Protein AF-A0ABC9X9P3-F1 (afdb_monomer)

Foldseek 3Di:
DQADLPVLGGDPPHPLVPQAADDDQAAEEEEEEPPFDSVFDCLSVVCSRHVPRYHYHYPPPDDFCVVPLLQEAEADDDPQADEPVCNVVVSQVVVVVPPDPDDDDDDDDDDDDDDDDDDDDDDDDPDDDPDDDPDPRRHRHYYYYYADDPVVVVVVCPDPSNPPHHYHAHQPDQDPSADDDPPDDSSNSSDHDDDDDDDD

Sequence (200 aa):
MFYCYTCFVPVETVPTEEIPTVKLPLKIDIIKHPNETDGKSTAVHAKLLAPDDVTIYKYPCIPEYEEKRHEIALIFPGPNSVSVKDIAFHLQKYTKKGVCDNDDDCSREPFLKQAKIELKEEEKNLNECISSNRSKGTSLKKIIFIDSTWNQTNKIITDERLQGLLQIELKTRKTCFWRHQKGKPDTKRVRCLSIGPKTK

Secondary structure (DSSP, 8-state):
--B-TTT--B-TTS-GGGS-----SSEEEEEE-TTS-GGG--HHHHHHH-TTTEEEEETT-----GGGGGGEEEE---TTPEEGGGHHHHHHHHHHTTS--------------------------TT--SSS--S------EEEEEES-HHHHHHHHTSGGGTTSEEEE--S---TTSPPPTTS-GGGTTS---PPP---

Mean predicted aligned error: 13.96 Å

Nearest PDB structures (foldseek):
  4a8j-assembly1_F  TM=5.134E-01  e=6.412E+00  Saccharomyces cerevisiae S288C
  4a8j-assembly1_C  TM=3.471E-01  e=7.800E+00  Saccharomyces cerevisiae S288C
  6aqy-assembly1_A  TM=2.468E-01  e=8.327E+00  Naegleria fowleri

Radius of gyration: 20.02 Å; Cα contacts (8 Å, |Δi|>4): 242; chains: 1; bounding box: 50×44×50 Å

pLDDT: mean 72.05, std 24.26, range [24.86, 97.62]

Solvent-accessible surface area (backbone atoms only — not comparable to full-atom values): 13060 Å² total; per-residue (Å²): 130,66,51,41,89,83,79,53,41,70,34,90,92,49,70,64,87,76,55,67,77,50,86,62,97,45,35,35,40,35,42,28,41,78,86,43,60,62,96,76,55,64,64,55,59,49,30,61,29,17,60,92,35,35,45,83,29,52,54,90,62,63,79,87,37,76,96,50,36,73,28,35,34,34,57,38,77,55,98,81,35,38,47,75,86,48,47,68,63,54,33,56,54,61,64,58,68,77,77,68,91,74,89,82,90,73,96,72,88,84,82,87,81,87,80,91,79,84,90,78,94,78,95,77,80,99,81,83,81,91,83,85,72,99,60,97,65,57,58,77,45,33,40,36,41,60,43,21,30,59,86,53,38,59,64,58,64,66,33,73,64,56,53,92,41,47,29,35,27,70,80,89,62,88,61,85,87,53,82,87,61,89,96,60,68,80,87,58,69,64,61,49,51,65,82,78,85,82,78,129

Organism: Grus japonensis (NCBI:txid30415)

Structure (mmCIF, N/CA/C/O backbone):
data_AF-A0ABC9X9P3-F1
#
_entry.id   AF-A0ABC9X9P3-F1
#
loop_
_atom_site.group_PDB
_atom_site.id
_atom_site.type_symbol
_atom_site.label_atom_id
_atom_site.label_alt_id
_atom_site.label_comp_id
_atom_site.label_asym_id
_atom_site.label_entity_id
_atom_site.label_seq_id
_atom_site.pdbx_PDB_ins_code
_atom_site.Cartn_x
_atom_site.Cartn_y
_atom_site.Cartn_z
_atom_site.occupancy
_atom_site.B_iso_or_equiv
_atom_site.auth_seq_id
_atom_site.auth_comp_id
_atom_site.auth_asym_id
_atom_site.auth_atom_id
_atom_site.pdbx_PDB_model_num
ATOM 1 N N . MET A 1 1 ? 17.599 -4.072 -16.057 1.00 74.56 1 MET A N 1
ATOM 2 C CA . MET A 1 1 ? 16.355 -3.992 -15.255 1.00 74.56 1 MET A CA 1
ATOM 3 C C . MET A 1 1 ? 16.112 -5.384 -14.699 1.00 74.56 1 MET A C 1
ATOM 5 O O . MET A 1 1 ? 16.195 -6.313 -15.482 1.00 74.56 1 MET A O 1
ATOM 9 N N . PHE A 1 2 ? 15.931 -5.544 -13.384 1.00 89.94 2 PHE A N 1
ATOM 10 C CA . PHE A 1 2 ? 15.890 -6.869 -12.733 1.00 89.94 2 PHE A CA 1
ATOM 11 C C . PHE A 1 2 ? 14.469 -7.435 -12.566 1.00 89.94 2 PHE A C 1
ATOM 13 O O . PHE A 1 2 ? 14.293 -8.632 -12.391 1.00 89.94 2 PHE A O 1
ATOM 20 N N . TYR A 1 3 ? 13.441 -6.591 -12.639 1.00 92.44 3 TYR A N 1
ATOM 21 C CA . TYR A 1 3 ? 12.039 -6.987 -12.508 1.00 92.44 3 TYR A CA 1
ATOM 22 C C . TYR A 1 3 ? 11.135 -6.017 -13.273 1.00 92.44 3 TYR A C 1
ATOM 24 O O . TYR A 1 3 ? 11.537 -4.889 -13.565 1.00 92.44 3 TYR A O 1
ATOM 32 N N . CYS A 1 4 ? 9.914 -6.445 -13.589 1.00 91.00 4 CYS A N 1
ATOM 33 C CA . CYS A 1 4 ? 8.898 -5.634 -14.252 1.00 91.00 4 CYS A CA 1
ATOM 34 C C . CYS A 1 4 ? 8.110 -4.784 -13.245 1.00 91.00 4 CYS A C 1
ATOM 36 O O . CYS 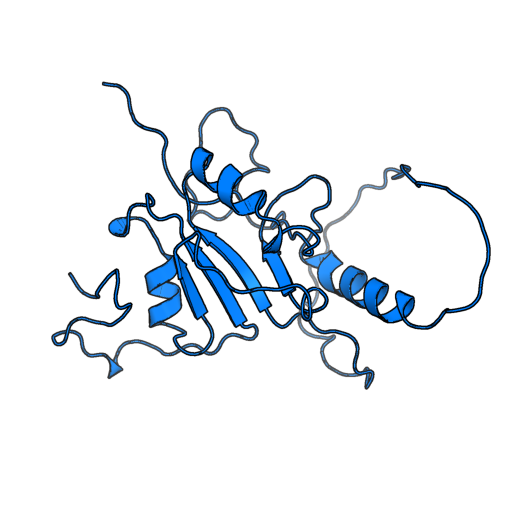A 1 4 ? 7.525 -5.308 -12.298 1.00 91.00 4 CYS A O 1
ATOM 38 N N . TYR A 1 5 ? 8.031 -3.472 -13.482 1.00 89.94 5 TYR A N 1
ATOM 39 C CA . TYR A 1 5 ? 7.290 -2.544 -12.620 1.00 89.94 5 TYR A CA 1
ATOM 40 C C . TYR A 1 5 ? 5.763 -2.648 -12.740 1.00 89.94 5 TYR A C 1
ATOM 42 O O . TYR A 1 5 ? 5.054 -2.138 -11.879 1.00 89.94 5 TYR A O 1
ATOM 50 N N . THR A 1 6 ? 5.254 -3.283 -13.797 1.00 88.56 6 THR A N 1
ATOM 51 C CA . THR A 1 6 ? 3.811 -3.430 -14.044 1.00 88.56 6 THR A CA 1
ATOM 52 C C . THR A 1 6 ? 3.314 -4.824 -13.687 1.00 88.56 6 THR A C 1
ATOM 54 O O . THR A 1 6 ? 2.278 -4.960 -13.048 1.00 88.56 6 THR A O 1
ATOM 57 N N . CYS A 1 7 ? 4.063 -5.857 -14.077 1.00 90.81 7 CYS A N 1
ATOM 58 C CA . CYS A 1 7 ? 3.694 -7.249 -13.822 1.00 90.81 7 CYS A CA 1
ATOM 59 C C . CYS A 1 7 ? 4.135 -7.734 -12.433 1.00 90.81 7 CYS A C 1
ATOM 61 O O . CYS A 1 7 ? 3.656 -8.763 -11.976 1.00 90.81 7 CYS A O 1
ATOM 63 N N . PHE A 1 8 ? 5.045 -7.007 -11.771 1.00 92.69 8 PHE A N 1
ATOM 64 C CA . PHE A 1 8 ? 5.606 -7.357 -10.460 1.00 92.69 8 PHE A CA 1
ATOM 65 C C . PHE A 1 8 ? 6.294 -8.728 -10.421 1.00 92.69 8 PHE A C 1
ATOM 67 O O . PHE A 1 8 ? 6.253 -9.420 -9.408 1.00 92.69 8 PHE A O 1
ATOM 74 N N . VAL A 1 9 ? 6.939 -9.106 -11.526 1.00 92.69 9 VAL A N 1
ATOM 75 C CA . VAL A 1 9 ? 7.701 -10.354 -11.658 1.00 92.69 9 VAL A CA 1
ATOM 76 C C . VAL A 1 9 ? 9.167 -10.059 -11.980 1.00 92.69 9 VAL A C 1
ATOM 78 O O . VAL A 1 9 ? 9.442 -9.062 -12.662 1.00 92.69 9 VAL A O 1
ATOM 81 N N . PRO A 1 10 ? 10.117 -10.883 -11.506 1.00 93.25 10 PRO A N 1
ATOM 82 C CA . PRO A 1 10 ? 11.511 -10.824 -11.939 1.00 93.25 10 PRO A CA 1
ATOM 83 C C . PRO A 1 10 ? 11.642 -11.013 -13.455 1.00 93.25 10 PRO A C 1
ATOM 85 O O . PRO A 1 10 ? 10.798 -11.644 -14.088 1.00 93.25 10 PRO A O 1
ATOM 88 N N . VAL A 1 11 ? 12.695 -10.450 -14.047 1.00 93.25 11 VAL A N 1
ATOM 89 C CA . VAL A 1 11 ? 13.069 -10.754 -15.439 1.00 93.25 11 VAL A CA 1
ATOM 90 C C . VAL A 1 11 ? 13.615 -12.183 -15.494 1.00 93.25 11 VAL A C 1
ATOM 92 O O . VAL A 1 11 ? 14.270 -12.609 -14.551 1.00 93.25 11 VAL A O 1
ATOM 95 N N . GLU A 1 12 ? 13.387 -12.906 -16.593 1.00 88.69 12 GLU A N 1
ATOM 96 C CA . GLU A 1 12 ? 13.754 -14.328 -16.754 1.00 88.69 12 GLU A CA 1
ATOM 97 C C . GLU A 1 12 ? 15.224 -14.643 -16.438 1.00 88.69 12 GLU A C 1
ATOM 99 O O . GLU A 1 12 ? 15.546 -15.729 -15.973 1.00 88.69 12 GLU A O 1
ATOM 104 N N . THR A 1 13 ? 16.124 -13.681 -16.646 1.00 90.44 13 THR A N 1
ATOM 105 C CA . THR A 1 13 ? 17.559 -13.830 -16.370 1.00 90.44 13 THR A CA 1
ATOM 106 C C . THR A 1 13 ? 17.914 -13.748 -14.883 1.00 90.44 13 THR A C 1
ATOM 108 O O . THR A 1 13 ? 19.085 -13.877 -14.536 1.00 90.44 13 THR A O 1
ATOM 111 N N . VAL A 1 14 ? 16.956 -13.435 -14.009 1.00 91.31 14 VAL A N 1
ATOM 112 C CA . VAL A 1 14 ? 17.178 -13.315 -12.565 1.00 91.31 14 VAL A CA 1
ATOM 113 C C . VAL A 1 14 ? 16.874 -14.656 -11.895 1.00 91.31 14 VAL A C 1
ATOM 115 O O . VAL A 1 14 ? 15.762 -15.161 -12.057 1.00 91.31 14 VAL A O 1
ATOM 118 N N . PRO A 1 15 ? 17.812 -15.219 -11.110 1.00 91.25 15 PRO A N 1
ATOM 119 C CA . PRO A 1 15 ? 17.589 -16.467 -10.390 1.00 91.25 15 PRO A CA 1
ATOM 120 C C . PRO A 1 15 ? 16.537 -16.253 -9.295 1.00 91.25 15 PRO A C 1
ATOM 122 O O . PRO A 1 15 ? 16.817 -15.728 -8.220 1.00 91.25 15 PRO A O 1
ATOM 125 N N . THR A 1 16 ? 15.292 -16.631 -9.582 1.00 89.56 16 THR A N 1
ATOM 126 C CA . THR A 1 16 ? 14.160 -16.427 -8.663 1.00 89.56 16 THR A CA 1
ATOM 127 C C . THR A 1 16 ? 14.285 -17.243 -7.378 1.00 89.56 16 THR A C 1
ATOM 129 O O . THR A 1 16 ? 13.784 -16.812 -6.345 1.00 89.56 16 THR A O 1
ATOM 132 N N . GLU A 1 17 ? 15.020 -18.356 -7.416 1.00 89.69 17 GLU A N 1
ATOM 133 C CA . GLU A 1 17 ? 15.318 -19.203 -6.254 1.00 89.69 17 GLU A CA 1
ATOM 134 C C . GLU A 1 17 ? 16.208 -18.508 -5.210 1.00 89.69 17 GLU A C 1
ATOM 136 O O . GLU A 1 17 ? 16.151 -18.839 -4.028 1.00 89.69 17 GLU A O 1
ATOM 141 N N . GLU A 1 18 ? 16.996 -17.508 -5.620 1.00 90.25 18 GLU A N 1
ATOM 142 C CA . GLU A 1 18 ? 17.829 -16.711 -4.710 1.00 90.25 18 GLU A CA 1
ATOM 143 C C . GLU A 1 18 ? 17.046 -15.574 -4.035 1.00 90.25 18 GLU A C 1
ATOM 145 O O . GLU A 1 18 ? 17.528 -14.963 -3.077 1.00 90.25 18 GLU A O 1
ATOM 150 N N . ILE A 1 19 ? 15.836 -15.266 -4.516 1.00 91.44 19 ILE A N 1
ATOM 151 C CA . ILE A 1 19 ? 14.998 -14.214 -3.940 1.00 91.44 19 ILE A CA 1
ATOM 152 C C . ILE A 1 19 ? 14.250 -14.799 -2.735 1.00 91.44 19 ILE A C 1
ATOM 154 O O . ILE A 1 19 ? 13.404 -15.681 -2.898 1.00 91.44 19 ILE A O 1
ATOM 158 N N . PRO A 1 20 ? 14.500 -14.306 -1.509 1.00 94.06 20 PRO A N 1
ATOM 159 C CA . PRO A 1 20 ? 13.842 -14.848 -0.335 1.00 94.06 20 PRO A CA 1
ATOM 160 C C . PRO A 1 20 ? 12.344 -14.541 -0.369 1.00 94.06 20 PRO A C 1
ATOM 162 O O . PRO A 1 20 ? 11.930 -13.402 -0.588 1.00 94.06 20 PRO A O 1
ATOM 165 N N . THR A 1 21 ? 11.535 -15.558 -0.076 1.00 94.56 21 THR A N 1
ATOM 166 C CA . THR A 1 21 ? 10.095 -15.389 0.132 1.00 94.56 21 THR A CA 1
ATOM 167 C C . THR A 1 21 ? 9.809 -15.182 1.616 1.00 94.56 21 THR A C 1
ATOM 169 O O . THR A 1 21 ? 10.145 -16.015 2.457 1.00 94.56 21 THR A O 1
ATOM 172 N N . VAL A 1 22 ? 9.168 -14.066 1.941 1.00 95.19 22 VAL A N 1
ATOM 173 C CA . VAL A 1 22 ? 8.818 -13.647 3.298 1.00 95.19 22 VAL A CA 1
ATOM 174 C C . VAL A 1 22 ? 7.313 -13.788 3.493 1.00 95.19 22 VAL A C 1
ATOM 176 O O . VAL A 1 22 ? 6.524 -13.279 2.701 1.00 95.19 22 VAL A O 1
ATOM 179 N N . LYS A 1 23 ? 6.913 -14.445 4.585 1.00 95.94 23 LYS A N 1
ATOM 180 C CA . LYS A 1 23 ? 5.521 -14.464 5.047 1.00 95.94 23 LYS A CA 1
ATOM 181 C C . LYS A 1 23 ? 5.300 -13.349 6.052 1.00 95.94 23 LYS A C 1
ATOM 183 O O . LYS A 1 23 ? 6.040 -13.226 7.029 1.00 95.94 23 LYS A O 1
ATOM 188 N N . LEU A 1 24 ? 4.288 -12.531 5.805 1.00 94.06 24 LEU A N 1
ATOM 189 C CA . LEU A 1 24 ? 3.957 -11.403 6.660 1.00 94.06 24 LEU A CA 1
ATOM 190 C C . LEU A 1 24 ? 2.891 -11.804 7.687 1.00 94.06 24 LEU A C 1
ATOM 192 O O . LEU A 1 24 ? 1.977 -12.564 7.370 1.00 94.06 24 LEU A O 1
ATOM 196 N N . PRO A 1 25 ? 2.945 -11.253 8.912 1.00 91.88 25 PRO A N 1
ATOM 197 C CA . PRO A 1 25 ? 1.926 -11.511 9.930 1.00 91.88 25 PRO A CA 1
ATOM 198 C C . PRO A 1 25 ? 0.568 -10.868 9.596 1.00 91.88 25 PRO A C 1
ATOM 200 O O . PRO A 1 25 ? -0.426 -11.161 10.254 1.00 91.88 25 PRO A O 1
ATOM 203 N N . LEU A 1 26 ? 0.525 -9.973 8.602 1.00 93.81 26 LEU A N 1
ATOM 204 C CA . LEU A 1 26 ? -0.652 -9.237 8.148 1.00 93.81 26 LEU A CA 1
ATOM 205 C C . LEU A 1 26 ? -0.623 -9.116 6.625 1.00 93.81 26 LEU A C 1
ATOM 207 O O . LEU A 1 26 ? 0.449 -9.004 6.028 1.00 93.81 26 LEU A O 1
ATOM 211 N N . LYS A 1 27 ? -1.804 -9.053 6.007 1.00 96.62 27 LYS A N 1
ATOM 212 C CA . LYS A 1 27 ? -1.922 -8.694 4.591 1.00 96.62 27 LYS A CA 1
ATOM 213 C C . LYS A 1 27 ? -1.642 -7.206 4.400 1.00 96.62 27 LYS A C 1
ATOM 215 O O . LYS A 1 27 ? -1.980 -6.387 5.256 1.00 96.62 27 LYS A O 1
ATOM 220 N N . ILE A 1 28 ? -1.059 -6.847 3.268 1.00 97.00 28 ILE A N 1
ATOM 221 C CA . ILE A 1 28 ? -0.732 -5.469 2.923 1.00 97.00 28 ILE A CA 1
ATOM 222 C C . ILE A 1 28 ? -1.357 -5.124 1.581 1.00 97.00 28 ILE A C 1
ATOM 224 O O . ILE A 1 28 ? -1.065 -5.759 0.572 1.00 97.00 28 ILE A O 1
ATOM 228 N N . ASP A 1 29 ? -2.147 -4.060 1.562 1.00 97.50 29 ASP A N 1
ATOM 229 C CA . ASP A 1 29 ? -2.649 -3.462 0.333 1.00 97.50 29 ASP A CA 1
ATOM 230 C C . ASP A 1 29 ? -1.910 -2.136 0.099 1.00 97.50 29 ASP A C 1
ATOM 232 O O . ASP A 1 29 ? -1.853 -1.272 0.972 1.00 97.50 29 ASP A O 1
ATOM 236 N N . ILE A 1 30 ? -1.313 -1.964 -1.077 1.00 96.56 30 ILE A N 1
ATOM 237 C CA . ILE A 1 30 ? -0.617 -0.737 -1.468 1.00 96.56 30 ILE A CA 1
ATOM 238 C C . ILE A 1 30 ? -1.409 -0.080 -2.590 1.00 96.56 30 ILE A C 1
ATOM 240 O O . ILE A 1 30 ? -1.530 -0.630 -3.682 1.00 96.56 30 ILE A O 1
ATOM 244 N N . ILE A 1 31 ? -1.935 1.112 -2.335 1.00 96.19 31 ILE A N 1
ATOM 245 C CA . ILE A 1 31 ? -2.686 1.894 -3.314 1.00 96.19 31 ILE A CA 1
ATOM 246 C C . ILE A 1 31 ? -1.731 2.863 -3.996 1.00 96.19 31 ILE A C 1
ATOM 248 O O . ILE A 1 31 ? -1.330 3.874 -3.420 1.00 96.19 31 ILE A O 1
ATOM 252 N N . LYS A 1 32 ? -1.376 2.559 -5.238 1.00 93.94 32 LYS A N 1
ATOM 253 C CA . LYS A 1 32 ? -0.453 3.340 -6.051 1.00 93.94 32 LYS A CA 1
ATOM 254 C C . LYS A 1 32 ? -1.198 4.346 -6.922 1.00 93.94 32 LYS A C 1
ATOM 256 O O . LYS A 1 32 ? -2.121 3.988 -7.659 1.00 93.94 32 LYS A O 1
ATOM 261 N N . HIS A 1 33 ? -0.766 5.604 -6.895 1.00 92.50 33 HIS A N 1
ATOM 262 C CA . HIS A 1 33 ? -1.279 6.617 -7.816 1.00 92.50 33 HIS A CA 1
ATOM 263 C C . HIS A 1 33 ? -0.724 6.389 -9.237 1.00 92.50 33 HIS A C 1
ATOM 265 O O . HIS A 1 33 ? 0.470 6.131 -9.392 1.00 92.50 33 HIS A O 1
ATOM 271 N N . PRO A 1 34 ? -1.536 6.532 -10.302 1.00 90.19 34 PRO A N 1
ATOM 272 C CA . PRO A 1 34 ? -1.114 6.243 -11.676 1.00 90.19 34 PRO A CA 1
ATOM 273 C C . PRO A 1 34 ? 0.042 7.118 -12.182 1.00 90.19 34 PRO A C 1
ATOM 275 O O . PRO A 1 34 ? 0.789 6.683 -13.049 1.00 90.19 34 PRO A O 1
ATOM 278 N N . ASN A 1 35 ? 0.202 8.322 -11.628 1.00 88.12 35 ASN A N 1
ATOM 279 C CA . ASN A 1 35 ? 1.272 9.257 -12.000 1.00 88.12 35 ASN A CA 1
ATOM 280 C C . ASN A 1 35 ? 2.525 9.135 -11.110 1.00 88.12 35 ASN A C 1
ATOM 282 O O . ASN A 1 35 ? 3.417 9.980 -11.199 1.00 88.12 35 ASN A O 1
ATOM 286 N N . GLU A 1 36 ? 2.581 8.147 -10.212 1.00 85.12 36 GLU A N 1
ATOM 287 C CA . GLU A 1 36 ? 3.771 7.889 -9.400 1.00 85.12 36 GLU A CA 1
ATOM 288 C C . GLU A 1 36 ? 4.854 7.213 -10.248 1.00 85.12 36 GLU A C 1
ATOM 290 O O . GLU A 1 36 ? 4.579 6.262 -10.977 1.00 85.12 36 GLU A O 1
ATOM 295 N N . THR A 1 37 ? 6.102 7.672 -10.142 1.00 85.50 37 THR A N 1
ATOM 296 C CA . THR A 1 37 ? 7.199 7.113 -10.943 1.00 85.50 37 THR A CA 1
ATOM 297 C C . THR A 1 37 ? 7.581 5.722 -10.442 1.00 85.50 37 THR A C 1
ATOM 299 O O . THR A 1 37 ? 8.065 5.574 -9.322 1.00 85.50 37 THR A O 1
ATOM 302 N N . ASP A 1 38 ? 7.457 4.710 -11.295 1.00 85.25 38 ASP A N 1
ATOM 303 C CA . ASP A 1 38 ? 7.737 3.315 -10.940 1.00 85.25 38 ASP A CA 1
ATOM 304 C C . ASP A 1 38 ? 9.150 3.076 -10.406 1.00 85.25 38 ASP A C 1
ATOM 306 O O . ASP A 1 38 ? 9.308 2.444 -9.367 1.00 85.25 38 ASP A O 1
ATOM 310 N N . GLY A 1 39 ? 10.169 3.685 -11.020 1.00 82.19 39 GLY A N 1
ATOM 311 C CA . GLY A 1 39 ? 11.559 3.566 -10.558 1.00 82.19 39 GLY A CA 1
ATOM 312 C C . GLY A 1 39 ? 11.850 4.198 -9.186 1.00 82.19 39 GLY A C 1
ATOM 313 O O . GLY A 1 39 ? 12.979 4.116 -8.709 1.00 82.19 39 GLY A O 1
ATOM 314 N N . LYS A 1 40 ? 10.874 4.864 -8.555 1.00 82.88 40 LYS A N 1
ATOM 315 C CA . LYS A 1 40 ? 10.985 5.416 -7.192 1.00 82.88 40 LYS A CA 1
ATOM 316 C C . LYS A 1 40 ? 10.146 4.651 -6.170 1.00 82.88 40 LYS A C 1
ATOM 318 O O . LYS A 1 40 ? 10.358 4.836 -4.974 1.00 82.88 40 LYS A O 1
ATOM 323 N N . SER A 1 41 ? 9.209 3.828 -6.630 1.00 84.69 41 SER A N 1
ATOM 324 C CA . SER A 1 41 ? 8.315 3.061 -5.774 1.00 84.69 41 SER A CA 1
ATOM 325 C C . SER A 1 41 ? 9.041 1.851 -5.195 1.00 84.69 41 SER A C 1
ATOM 327 O O . SER A 1 41 ? 9.681 1.088 -5.915 1.00 84.69 41 SER A O 1
ATOM 329 N N . THR A 1 42 ? 8.906 1.637 -3.888 1.00 86.88 42 THR A N 1
ATOM 330 C CA . THR A 1 42 ? 9.349 0.396 -3.235 1.00 86.88 42 THR A CA 1
ATOM 331 C C . THR A 1 42 ? 8.246 -0.627 -3.046 1.00 86.88 42 THR A C 1
ATOM 333 O O . THR A 1 42 ? 8.517 -1.711 -2.531 1.00 86.88 42 THR A O 1
ATOM 336 N N . ALA A 1 43 ? 7.032 -0.334 -3.518 1.00 91.50 43 ALA A N 1
ATOM 337 C CA . ALA A 1 43 ? 5.913 -1.265 -3.461 1.00 91.50 43 ALA A CA 1
ATOM 338 C C . ALA A 1 43 ? 6.246 -2.582 -4.177 1.00 91.50 43 ALA A C 1
ATOM 340 O O . ALA A 1 43 ? 5.953 -3.660 -3.664 1.00 91.50 43 ALA A O 1
ATOM 341 N N . VAL A 1 44 ? 6.933 -2.497 -5.323 1.00 92.75 44 VAL A N 1
ATOM 342 C CA . VAL A 1 44 ? 7.311 -3.672 -6.120 1.00 92.75 44 VAL A CA 1
ATOM 343 C C . VAL A 1 44 ? 8.242 -4.603 -5.345 1.00 92.75 44 VAL A C 1
ATOM 345 O O . VAL A 1 44 ? 8.042 -5.810 -5.377 1.00 92.75 44 VAL A O 1
ATOM 348 N N . HIS A 1 45 ? 9.195 -4.071 -4.572 1.00 92.31 45 HIS A N 1
ATOM 349 C CA . HIS A 1 45 ? 10.065 -4.905 -3.734 1.00 92.31 45 HIS A CA 1
ATOM 350 C C . HIS A 1 45 ? 9.270 -5.683 -2.681 1.00 92.31 45 HIS A C 1
ATOM 352 O O . HIS A 1 45 ? 9.518 -6.867 -2.480 1.00 92.31 45 HIS A O 1
ATOM 358 N N . ALA A 1 46 ? 8.285 -5.041 -2.042 1.00 94.12 46 ALA A N 1
ATOM 359 C CA . ALA A 1 46 ? 7.416 -5.723 -1.088 1.00 94.12 46 ALA A CA 1
ATOM 360 C C . ALA A 1 46 ? 6.614 -6.846 -1.767 1.00 94.12 46 ALA A C 1
ATOM 362 O O . ALA A 1 46 ? 6.505 -7.937 -1.213 1.00 94.12 46 ALA A O 1
ATOM 363 N N . LYS A 1 47 ? 6.115 -6.609 -2.988 1.00 95.00 47 LYS A N 1
ATOM 364 C CA . LYS A 1 47 ? 5.396 -7.623 -3.772 1.00 95.00 47 LYS A CA 1
ATOM 365 C C . LYS A 1 47 ? 6.283 -8.795 -4.194 1.00 95.00 47 LYS A C 1
ATOM 367 O O . LYS A 1 47 ? 5.815 -9.925 -4.156 1.00 95.00 47 LYS A O 1
ATOM 372 N N . LEU A 1 48 ? 7.537 -8.537 -4.562 1.00 94.25 48 LEU A N 1
ATOM 373 C CA . LEU A 1 48 ? 8.497 -9.581 -4.932 1.00 94.25 48 LEU A CA 1
ATOM 374 C C . LEU A 1 48 ? 8.887 -10.458 -3.737 1.00 94.25 48 LEU A C 1
ATOM 376 O O . LEU A 1 48 ? 9.003 -11.667 -3.890 1.00 94.25 48 LEU A O 1
ATOM 380 N N . LEU A 1 49 ? 9.064 -9.860 -2.555 1.00 95.19 49 LEU A N 1
ATOM 381 C CA . LEU A 1 49 ? 9.443 -10.595 -1.344 1.00 95.19 49 LEU A CA 1
ATOM 382 C C . LEU A 1 49 ? 8.263 -11.337 -0.708 1.00 95.19 49 LEU A C 1
ATOM 384 O O . LEU A 1 49 ? 8.455 -12.406 -0.146 1.00 95.19 49 LEU A O 1
ATOM 388 N N . ALA A 1 50 ? 7.051 -10.786 -0.764 1.00 96.62 50 ALA A N 1
ATOM 389 C CA . ALA A 1 50 ? 5.869 -11.352 -0.113 1.00 96.62 50 ALA A CA 1
ATOM 390 C C . ALA A 1 50 ? 4.668 -11.406 -1.081 1.00 96.62 50 ALA A C 1
ATOM 392 O O . ALA A 1 50 ? 3.666 -10.709 -0.875 1.00 96.62 50 ALA A O 1
ATOM 393 N N . PRO A 1 51 ? 4.740 -12.223 -2.151 1.00 95.25 51 PRO A N 1
ATOM 394 C CA . PRO A 1 51 ? 3.757 -12.220 -3.235 1.00 95.25 51 PRO A CA 1
ATOM 395 C C . PRO A 1 51 ? 2.341 -12.587 -2.783 1.00 95.25 51 PRO A C 1
ATOM 397 O O . PRO A 1 51 ? 1.378 -12.046 -3.329 1.00 95.25 51 PRO A O 1
ATOM 400 N N . ASP A 1 52 ? 2.204 -13.438 -1.768 1.00 96.06 52 ASP A N 1
ATOM 401 C CA . ASP A 1 52 ? 0.900 -13.882 -1.257 1.00 96.06 52 ASP A CA 1
ATOM 402 C C . ASP A 1 52 ? 0.262 -12.886 -0.283 1.00 96.06 52 ASP A C 1
ATOM 404 O O . ASP A 1 52 ? -0.950 -12.923 -0.048 1.00 96.06 52 ASP A O 1
ATOM 408 N N . ASP A 1 53 ? 1.074 -12.028 0.335 1.00 97.56 53 ASP A N 1
ATOM 409 C CA . ASP A 1 53 ? 0.645 -11.156 1.427 1.00 97.56 53 ASP A CA 1
ATOM 410 C C . ASP A 1 53 ? 0.518 -9.693 1.007 1.00 97.56 53 ASP A C 1
ATOM 412 O O . ASP A 1 53 ? -0.240 -8.955 1.633 1.00 97.56 53 ASP A O 1
ATOM 416 N N . VAL A 1 54 ? 1.203 -9.282 -0.062 1.00 97.62 54 VAL A N 1
ATOM 417 C CA . VAL A 1 54 ? 1.187 -7.913 -0.581 1.00 97.62 54 VAL A CA 1
ATOM 418 C C . VAL A 1 54 ? 0.371 -7.844 -1.868 1.00 97.62 54 VAL A C 1
ATOM 420 O O . VAL A 1 54 ? 0.611 -8.595 -2.814 1.00 97.62 54 VAL A O 1
ATOM 423 N N . THR A 1 55 ? -0.555 -6.893 -1.957 1.00 97.44 55 THR A N 1
ATOM 424 C CA . THR A 1 55 ? -1.297 -6.586 -3.187 1.00 97.44 55 THR A CA 1
ATOM 425 C C . THR A 1 55 ? -1.129 -5.118 -3.543 1.00 97.44 55 THR A C 1
ATOM 427 O O . THR A 1 55 ? -1.296 -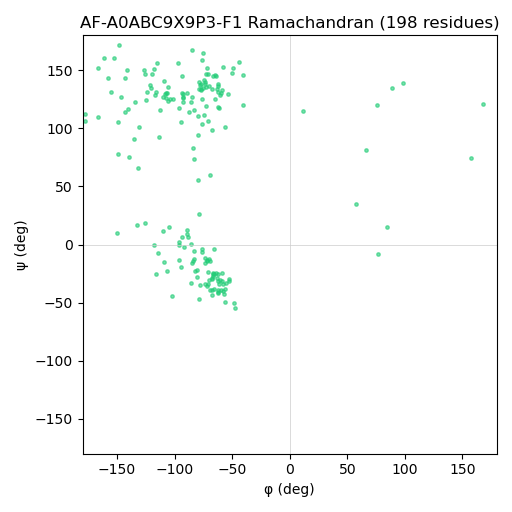4.248 -2.695 1.00 97.44 55 THR A O 1
ATOM 430 N N . ILE A 1 56 ? -0.786 -4.834 -4.800 1.00 96.12 56 ILE A N 1
ATOM 431 C CA . ILE A 1 56 ? -0.645 -3.466 -5.304 1.00 96.12 56 ILE A CA 1
ATOM 432 C C . ILE A 1 56 ? -1.848 -3.162 -6.189 1.00 96.12 56 ILE A C 1
ATOM 434 O O . ILE A 1 56 ? -2.090 -3.861 -7.171 1.00 96.12 56 ILE A O 1
ATOM 438 N N . TYR A 1 57 ? -2.569 -2.097 -5.862 1.00 96.44 57 TYR A N 1
ATOM 439 C CA . TYR A 1 57 ? -3.690 -1.588 -6.641 1.00 96.44 57 TYR A CA 1
ATOM 440 C C . TYR A 1 57 ? -3.311 -0.272 -7.300 1.00 96.44 57 TYR A C 1
ATOM 442 O O . TYR A 1 57 ? -2.669 0.579 -6.685 1.00 96.44 57 TYR A O 1
ATOM 450 N N . LYS A 1 58 ? -3.742 -0.071 -8.544 1.00 94.50 58 LYS A N 1
ATOM 451 C CA . LYS A 1 58 ? -3.578 1.204 -9.244 1.00 94.50 58 LYS A CA 1
ATOM 452 C C . LYS A 1 58 ? -4.857 2.020 -9.092 1.00 94.50 58 LYS A C 1
ATOM 454 O O . LYS A 1 58 ? -5.911 1.607 -9.562 1.00 94.50 58 LYS A O 1
ATOM 459 N N . TYR A 1 59 ? -4.771 3.183 -8.456 1.00 95.25 59 TYR A N 1
ATOM 460 C CA . TYR A 1 59 ? -5.913 4.081 -8.284 1.00 95.25 59 TYR A CA 1
ATOM 461 C C . TYR A 1 59 ? -6.449 4.563 -9.653 1.00 95.25 59 TYR A C 1
ATOM 463 O O . TYR A 1 59 ? -5.632 4.901 -10.518 1.00 95.25 59 TYR A O 1
ATOM 471 N N . PRO A 1 60 ? -7.779 4.626 -9.883 1.00 95.44 60 PRO A N 1
ATOM 472 C CA . PRO A 1 60 ? -8.890 4.471 -8.927 1.00 95.44 60 PRO A CA 1
ATOM 473 C C . PRO A 1 60 ? -9.400 3.032 -8.709 1.00 95.44 60 PRO A C 1
ATOM 475 O O . PRO A 1 60 ? -10.391 2.832 -8.005 1.00 95.44 60 PRO A O 1
ATOM 478 N N . CYS A 1 61 ? -8.746 2.021 -9.279 1.00 95.69 61 CYS A N 1
ATOM 479 C CA . CYS A 1 61 ? -9.148 0.616 -9.190 1.00 95.69 61 CYS A CA 1
ATOM 480 C C . CYS A 1 61 ? -8.650 -0.035 -7.882 1.00 95.69 61 CYS A C 1
ATOM 482 O O . CYS A 1 61 ? -7.694 -0.809 -7.897 1.00 95.69 61 CYS A O 1
ATOM 484 N N . ILE A 1 62 ? -9.275 0.300 -6.747 1.00 96.06 62 ILE A N 1
ATOM 485 C CA . ILE A 1 62 ? -9.009 -0.293 -5.419 1.00 96.06 62 ILE A CA 1
ATOM 486 C C . ILE A 1 62 ? -10.247 -1.066 -4.916 1.00 96.06 62 ILE A C 1
ATOM 488 O O . ILE A 1 62 ? -11.355 -0.783 -5.376 1.00 96.06 62 ILE A O 1
ATOM 492 N N . PRO A 1 63 ? -10.097 -2.051 -4.013 1.00 94.69 63 PRO A N 1
ATOM 493 C CA . PRO A 1 63 ? -11.227 -2.841 -3.527 1.00 94.69 63 PRO A CA 1
ATOM 494 C C . PRO A 1 63 ? -12.096 -2.063 -2.528 1.00 94.69 63 PRO A C 1
ATOM 496 O O . PRO A 1 63 ? -11.674 -1.052 -1.967 1.00 94.69 63 PRO A O 1
ATOM 499 N N . GLU A 1 64 ? -13.297 -2.586 -2.283 1.00 94.12 64 GLU A N 1
ATOM 500 C CA . GLU A 1 64 ? -14.180 -2.137 -1.206 1.00 94.12 64 GLU A CA 1
ATOM 501 C C . GLU A 1 64 ? -13.732 -2.701 0.147 1.00 94.12 64 GLU A C 1
ATOM 503 O O . GLU A 1 64 ? -13.389 -3.883 0.261 1.00 94.12 64 GLU A O 1
ATOM 508 N N . TYR A 1 65 ? -13.745 -1.861 1.185 1.00 92.31 65 TYR A N 1
ATOM 509 C CA . TYR A 1 65 ? -13.271 -2.235 2.524 1.00 92.31 65 TYR A CA 1
ATOM 510 C C . TYR A 1 65 ? -14.365 -2.261 3.601 1.00 92.31 65 TYR A C 1
ATOM 512 O O . TYR A 1 65 ? -14.073 -2.716 4.705 1.00 92.31 65 TYR A O 1
ATOM 520 N N . GLU A 1 66 ? -15.593 -1.816 3.300 1.00 85.44 66 GLU A N 1
ATOM 521 C CA . GLU A 1 66 ? -16.697 -1.588 4.256 1.00 85.44 66 GLU A CA 1
ATOM 522 C C . GLU A 1 66 ? -16.922 -2.757 5.232 1.00 85.44 66 GLU A C 1
ATOM 524 O O . GLU A 1 66 ? -16.822 -2.595 6.449 1.00 85.44 66 GLU A O 1
ATOM 529 N N . GLU A 1 67 ? -17.118 -3.967 4.708 1.00 85.44 67 GLU A N 1
ATOM 530 C CA . GLU A 1 67 ? -17.431 -5.162 5.508 1.00 85.44 67 GLU A CA 1
ATOM 531 C C . GLU A 1 67 ? -16.308 -5.550 6.482 1.00 85.44 67 GLU A C 1
ATOM 533 O O . GLU A 1 67 ? -16.553 -6.125 7.541 1.00 85.44 67 GLU A O 1
ATOM 538 N N . LYS A 1 68 ? -15.058 -5.231 6.133 1.00 86.50 68 LYS A N 1
ATOM 539 C CA . LYS A 1 68 ? -13.852 -5.647 6.867 1.00 86.50 68 LYS A CA 1
ATOM 540 C C . LYS A 1 68 ? -13.168 -4.479 7.573 1.00 86.50 68 LYS A C 1
ATOM 542 O O . LYS A 1 68 ? -12.058 -4.647 8.078 1.00 86.50 68 LYS A O 1
ATOM 547 N N . ARG A 1 69 ? -13.811 -3.307 7.664 1.00 86.50 69 ARG A N 1
ATOM 548 C CA . ARG A 1 69 ? -13.230 -2.088 8.270 1.00 86.50 69 ARG A CA 1
ATOM 549 C C . ARG A 1 69 ? -12.675 -2.303 9.678 1.00 86.50 69 ARG A C 1
ATOM 551 O O . ARG A 1 69 ? -11.686 -1.689 10.048 1.00 86.50 69 ARG A O 1
ATOM 558 N N . HIS A 1 70 ? -13.275 -3.213 10.438 1.00 86.00 70 HIS A N 1
ATOM 559 C CA . HIS A 1 70 ? -12.911 -3.525 11.823 1.00 86.00 70 HIS A CA 1
ATOM 560 C C . HIS A 1 70 ? -11.582 -4.294 11.943 1.00 86.00 70 HIS A C 1
ATOM 562 O O . HIS A 1 70 ? -11.022 -4.414 13.030 1.00 86.00 70 HIS A O 1
ATOM 568 N N . GLU A 1 71 ? -11.080 -4.825 10.829 1.00 90.19 71 GLU A N 1
ATOM 569 C CA . GLU A 1 71 ? -9.888 -5.675 10.736 1.00 90.19 71 GLU A CA 1
ATOM 570 C C . GLU A 1 71 ? -8.787 -5.029 9.881 1.00 90.19 71 GLU A C 1
ATOM 572 O O . GLU A 1 71 ? -7.721 -5.623 9.672 1.00 90.19 71 GLU A O 1
ATOM 577 N N . ILE A 1 72 ? -9.065 -3.836 9.350 1.00 92.69 72 ILE A N 1
ATOM 578 C CA . ILE A 1 72 ? -8.246 -3.120 8.380 1.00 92.69 72 ILE A CA 1
ATOM 579 C C . ILE A 1 72 ? -7.850 -1.776 8.972 1.00 92.69 72 ILE A C 1
ATOM 581 O O . ILE A 1 72 ? -8.681 -1.037 9.494 1.00 92.69 72 ILE A O 1
ATOM 585 N N . ALA A 1 73 ? -6.576 -1.429 8.838 1.00 93.25 73 ALA A N 1
ATOM 586 C CA . ALA A 1 73 ? -6.094 -0.108 9.197 1.00 93.25 73 ALA A CA 1
ATOM 587 C C . ALA A 1 73 ? -5.327 0.541 8.049 1.00 93.25 73 ALA A C 1
ATOM 589 O O . ALA A 1 73 ? -4.677 -0.129 7.248 1.00 93.25 73 ALA A O 1
ATOM 590 N N . LEU A 1 74 ? -5.379 1.863 7.997 1.00 94.19 74 LEU A N 1
ATOM 591 C CA . LEU A 1 74 ? -4.673 2.687 7.034 1.00 94.19 74 LEU A CA 1
ATOM 592 C C . LEU A 1 74 ? -3.472 3.345 7.713 1.00 94.19 74 LEU A C 1
ATOM 594 O O . LEU A 1 74 ? -3.629 4.052 8.709 1.00 94.19 74 LEU A O 1
ATOM 598 N N . ILE A 1 75 ? -2.268 3.162 7.169 1.00 91.94 75 ILE A N 1
ATOM 599 C CA . ILE A 1 75 ? -1.096 3.908 7.639 1.00 91.94 75 ILE A CA 1
ATOM 600 C C . ILE A 1 75 ? -1.134 5.295 7.019 1.00 91.94 75 ILE A C 1
ATOM 602 O O . ILE A 1 75 ? -0.675 5.514 5.897 1.00 91.94 75 ILE A O 1
ATOM 606 N N . PHE A 1 76 ? -1.705 6.239 7.758 1.00 89.38 76 PHE A N 1
ATOM 607 C CA . PHE A 1 76 ? -1.775 7.626 7.343 1.00 89.38 76 PHE A CA 1
ATOM 608 C C . PHE A 1 76 ? -1.893 8.552 8.562 1.00 89.38 76 PHE A C 1
ATOM 610 O O . PHE A 1 76 ? -2.730 8.312 9.431 1.00 89.38 76 PHE A O 1
ATOM 617 N N . PRO A 1 77 ? -1.079 9.619 8.650 1.00 85.25 77 PRO A N 1
ATOM 618 C CA . PRO A 1 77 ? -1.181 10.583 9.740 1.00 85.25 77 PRO A CA 1
ATOM 619 C C . PRO A 1 77 ? -2.382 11.518 9.546 1.00 85.25 77 PRO A C 1
ATOM 621 O O . PRO A 1 77 ? -2.468 12.233 8.540 1.00 85.25 77 PRO A O 1
ATOM 624 N N . GLY A 1 78 ? -3.252 11.589 10.550 1.00 82.69 78 GLY A N 1
ATOM 625 C CA . GLY A 1 78 ? -4.473 12.393 10.529 1.00 82.69 78 GLY A CA 1
ATOM 626 C C . GLY A 1 78 ? -4.855 12.915 11.917 1.00 82.69 78 GLY A C 1
ATOM 627 O O . GLY A 1 78 ? -4.244 12.538 12.912 1.00 82.69 78 GLY A O 1
ATOM 628 N N . PRO A 1 79 ? -5.861 13.798 12.021 1.00 81.19 79 PRO A N 1
ATOM 629 C CA . PRO A 1 79 ? -6.293 14.340 13.314 1.00 81.19 79 PRO A CA 1
ATOM 630 C C . PRO A 1 79 ? -6.777 13.247 14.279 1.00 81.19 79 PRO A C 1
ATOM 632 O O . PRO A 1 79 ? -6.573 13.358 15.483 1.00 81.19 79 PRO A O 1
ATOM 635 N N . ASN A 1 80 ? -7.343 12.167 13.734 1.00 83.94 80 ASN A N 1
ATOM 636 C CA . ASN A 1 80 ? -7.874 11.032 14.486 1.00 83.94 80 ASN A CA 1
ATOM 637 C C . ASN A 1 80 ? -6.955 9.797 14.423 1.00 83.94 80 ASN A C 1
ATOM 639 O O . ASN A 1 80 ? -7.402 8.691 14.721 1.00 83.94 80 ASN A O 1
ATOM 643 N N . SER A 1 81 ? -5.694 9.946 13.989 1.00 87.69 81 SER A N 1
ATOM 644 C CA . SER A 1 81 ? -4.790 8.798 13.875 1.00 87.69 81 SER A CA 1
ATOM 645 C C . SER A 1 81 ? -4.246 8.357 15.231 1.00 87.69 81 SER A C 1
ATOM 647 O O . SER A 1 81 ? -3.826 9.182 16.048 1.00 87.69 81 SER A O 1
ATOM 649 N N . VAL A 1 82 ? -4.189 7.046 15.438 1.00 89.25 82 VAL A N 1
ATOM 650 C CA . VAL A 1 82 ? -3.715 6.420 16.677 1.00 89.25 82 VAL A CA 1
ATOM 651 C C . VAL A 1 82 ? -2.251 6.009 16.567 1.00 89.25 82 VAL A C 1
ATOM 653 O O . VAL A 1 82 ? -1.729 5.796 15.470 1.00 89.25 82 VAL A O 1
ATOM 656 N N . SER A 1 83 ? -1.564 5.885 17.703 1.00 86.56 83 SER A N 1
ATOM 657 C CA . SER A 1 83 ? -0.207 5.341 17.707 1.00 86.56 83 SER A CA 1
ATOM 658 C C . SER A 1 83 ? -0.230 3.819 17.546 1.00 86.56 83 SER A C 1
ATOM 660 O O . SER A 1 83 ? -1.216 3.161 17.876 1.00 86.56 83 SER A O 1
ATOM 662 N N . VAL A 1 84 ? 0.889 3.237 17.106 1.00 83.44 84 VAL A N 1
ATOM 663 C CA . VAL A 1 84 ? 1.034 1.773 16.993 1.00 83.44 84 VAL A CA 1
ATOM 664 C C . VAL A 1 84 ? 0.754 1.055 18.319 1.00 83.44 84 VAL A C 1
ATOM 666 O O . VAL A 1 84 ? 0.210 -0.046 18.318 1.00 83.44 84 VAL A O 1
ATOM 669 N N . LYS A 1 85 ? 1.081 1.684 19.456 1.00 82.94 85 LYS A N 1
ATOM 670 C CA . LYS A 1 85 ? 0.873 1.103 20.792 1.00 82.94 85 LYS A CA 1
ATOM 671 C C . LYS A 1 85 ? -0.614 0.975 21.142 1.00 82.94 85 LYS A C 1
ATOM 673 O O . LYS A 1 85 ? -0.996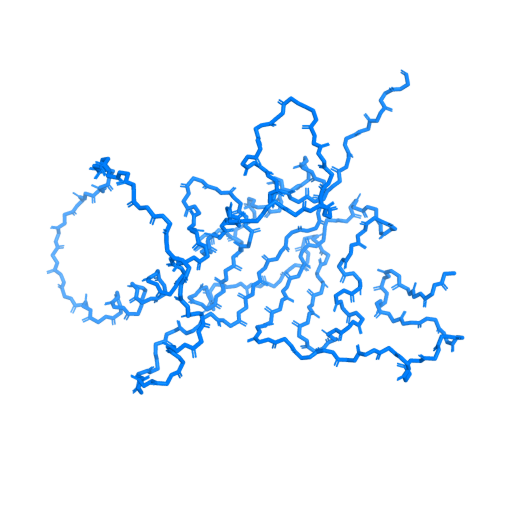 0.055 21.855 1.00 82.94 85 LYS A O 1
ATOM 678 N N . ASP A 1 86 ? -1.448 1.849 20.585 1.00 83.56 86 ASP A N 1
ATOM 679 C CA . ASP A 1 86 ? -2.862 1.974 20.951 1.00 83.56 86 ASP A CA 1
ATOM 680 C C . ASP A 1 86 ? -3.799 1.196 20.012 1.00 83.56 86 ASP A C 1
ATOM 682 O O . ASP A 1 86 ? -5.019 1.207 20.213 1.00 83.56 86 ASP A O 1
ATOM 686 N N . ILE A 1 87 ? -3.249 0.511 18.997 1.00 84.31 87 ILE A N 1
ATOM 687 C CA . ILE A 1 87 ? -4.019 -0.271 18.015 1.00 84.31 87 ILE A CA 1
ATOM 688 C C . ILE A 1 87 ? -4.884 -1.315 18.729 1.00 84.31 87 ILE A C 1
ATOM 690 O O . ILE A 1 87 ? -6.087 -1.390 18.489 1.00 84.31 87 ILE A O 1
ATOM 694 N N . ALA A 1 88 ? -4.291 -2.093 19.639 1.00 79.62 88 ALA A N 1
ATOM 695 C CA . ALA A 1 88 ? -4.992 -3.168 20.339 1.00 79.62 88 ALA A CA 1
ATOM 696 C C . ALA A 1 88 ? -6.191 -2.648 21.150 1.00 79.62 88 ALA A C 1
ATOM 698 O O . ALA A 1 88 ? -7.253 -3.268 21.154 1.00 79.62 88 ALA A O 1
ATOM 699 N N . PHE A 1 89 ? -6.046 -1.482 21.785 1.00 79.19 89 PHE A N 1
ATOM 700 C CA . PHE A 1 89 ? -7.110 -0.865 22.574 1.00 79.19 89 PHE A CA 1
ATOM 701 C C . PHE A 1 89 ? -8.267 -0.374 21.694 1.00 79.19 89 PHE A C 1
ATOM 703 O O . PHE A 1 89 ? -9.437 -0.553 22.033 1.00 79.19 89 PHE A O 1
ATOM 710 N N . HIS A 1 90 ? -7.951 0.196 20.528 1.00 78.44 90 HIS A N 1
ATOM 711 C CA . HIS A 1 90 ? -8.967 0.665 19.588 1.00 78.44 90 HIS A CA 1
ATOM 712 C C . HIS A 1 90 ? -9.765 -0.492 18.993 1.00 78.44 90 HIS A C 1
ATOM 714 O O . HIS A 1 90 ? -10.991 -0.428 18.980 1.00 78.44 90 HIS A O 1
ATOM 720 N N . LEU A 1 91 ? -9.106 -1.583 18.598 1.00 76.25 91 LEU A N 1
ATOM 721 C CA . LEU A 1 91 ? -9.784 -2.768 18.059 1.00 76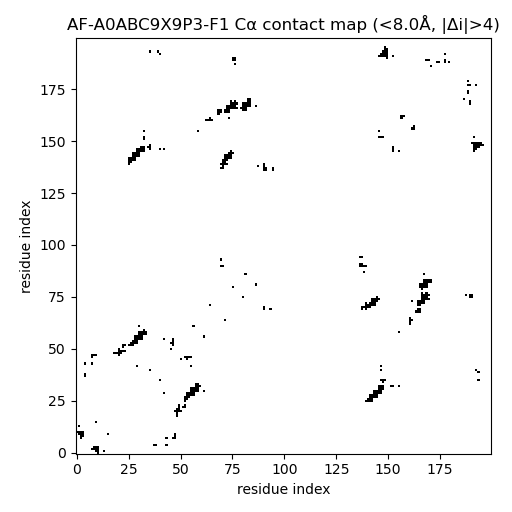.25 91 LEU A CA 1
ATOM 722 C C . LEU A 1 91 ? -10.751 -3.408 19.074 1.00 76.25 91 LEU A C 1
ATOM 724 O O . LEU A 1 91 ? -11.833 -3.868 18.709 1.00 76.25 91 LEU A O 1
ATOM 728 N N . GLN A 1 92 ? -10.424 -3.368 20.368 1.00 71.31 92 GLN A N 1
ATOM 729 C CA . GLN A 1 92 ? -11.308 -3.856 21.436 1.00 71.31 92 GLN A CA 1
ATOM 730 C C . GLN A 1 92 ? -12.541 -2.965 21.677 1.00 71.31 92 GLN A C 1
ATOM 732 O O . GLN A 1 92 ? -13.558 -3.431 22.190 1.00 71.31 92 GLN A O 1
ATOM 737 N N . LYS A 1 93 ? -12.486 -1.677 21.319 1.00 70.88 93 LYS A N 1
ATOM 738 C CA . LYS A 1 93 ?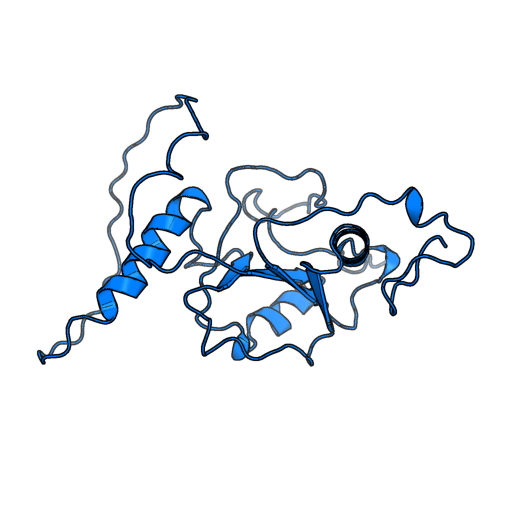 -13.624 -0.757 21.473 1.00 70.88 93 LYS A CA 1
ATOM 739 C C . LYS A 1 93 ? -14.732 -1.055 20.462 1.00 70.88 93 LYS A C 1
ATOM 741 O O . LYS A 1 93 ? -15.909 -0.960 20.801 1.00 70.88 93 LYS A O 1
ATOM 746 N N . TYR A 1 94 ? -14.363 -1.461 19.248 1.00 64.19 94 TYR A N 1
ATOM 747 C CA . TYR A 1 94 ? -15.327 -1.804 18.202 1.00 64.19 94 TYR A CA 1
ATOM 748 C C . TYR A 1 94 ? -16.066 -3.116 18.481 1.00 64.19 94 TYR A C 1
ATOM 750 O O . TYR A 1 94 ? -17.257 -3.213 18.208 1.00 64.19 94 TYR A O 1
ATOM 758 N N . THR A 1 95 ? -15.408 -4.093 19.110 1.00 59.09 95 THR A N 1
ATOM 759 C CA . THR A 1 95 ? -16.051 -5.362 19.500 1.00 59.09 95 THR A CA 1
ATOM 760 C C . THR A 1 95 ? -17.103 -5.194 20.593 1.00 59.09 95 THR A C 1
ATOM 762 O O . THR A 1 95 ? -18.078 -5.938 20.613 1.00 59.09 95 THR A O 1
ATOM 765 N N . LYS A 1 96 ? -16.955 -4.200 21.476 1.00 53.84 96 LYS A N 1
ATOM 766 C CA . LYS A 1 96 ? -17.926 -3.928 22.550 1.00 53.84 96 LYS A CA 1
ATOM 767 C C . LYS A 1 96 ? -19.156 -3.143 22.090 1.00 53.84 96 LYS A C 1
ATOM 769 O O . LYS A 1 96 ? -20.192 -3.236 22.735 1.00 53.84 96 LYS A O 1
ATOM 774 N N . LYS A 1 97 ? -19.070 -2.403 20.979 1.00 51.44 97 LYS A N 1
ATOM 775 C CA . LYS A 1 97 ? -20.201 -1.620 20.451 1.00 51.44 97 LYS A CA 1
ATOM 776 C C . LYS A 1 97 ? -21.303 -2.497 19.825 1.00 51.44 97 LYS A C 1
ATOM 778 O O . LYS A 1 97 ? -22.401 -2.009 19.616 1.00 51.44 97 LYS A O 1
ATOM 783 N N . GLY A 1 98 ? -21.036 -3.782 19.574 1.00 47.34 98 GLY A N 1
ATOM 784 C CA . GLY A 1 98 ? -22.012 -4.735 19.027 1.00 47.34 98 GLY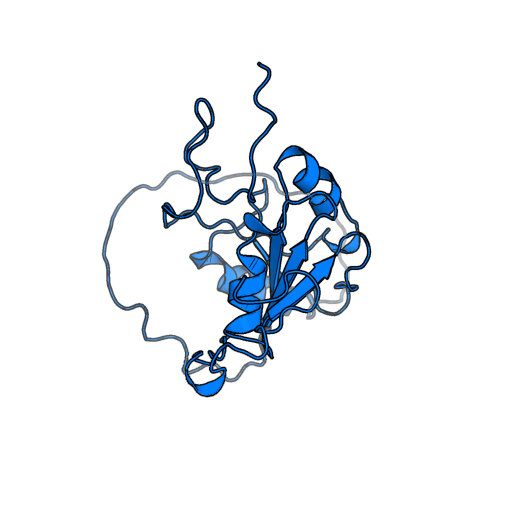 A CA 1
ATOM 785 C C . GLY A 1 98 ? -22.865 -5.500 20.052 1.00 47.34 98 GLY A C 1
ATOM 786 O O . GLY A 1 98 ? -23.515 -6.457 19.651 1.00 47.34 98 GLY A O 1
ATOM 787 N N . VAL A 1 99 ? -22.835 -5.163 21.355 1.00 43.00 99 VAL A N 1
ATOM 788 C CA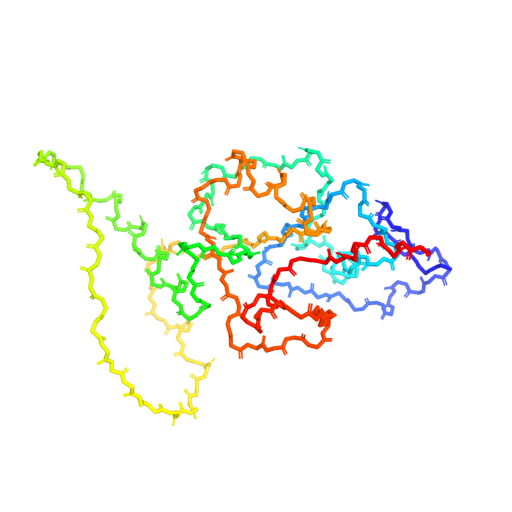 . VAL A 1 99 ? -23.537 -5.932 22.422 1.00 43.00 99 VAL A CA 1
ATOM 789 C C . VAL A 1 99 ? -24.475 -5.066 23.289 1.00 43.00 99 VAL A C 1
ATOM 791 O O . VAL A 1 99 ? -24.892 -5.475 24.365 1.00 43.00 99 VAL A O 1
ATOM 794 N N . CYS A 1 100 ? -24.876 -3.877 22.839 1.00 34.62 100 CYS A N 1
ATOM 795 C CA . CYS A 1 100 ? -25.938 -3.122 23.514 1.00 34.62 100 CYS A CA 1
ATOM 796 C C . CYS A 1 100 ? -26.873 -2.453 22.503 1.00 34.62 100 CYS A C 1
ATOM 798 O O . CYS A 1 100 ? -26.815 -1.245 22.300 1.00 34.62 100 CYS A O 1
ATOM 800 N N . ASP A 1 101 ? -27.741 -3.256 21.887 1.00 37.62 101 ASP A N 1
ATOM 801 C CA . ASP A 1 101 ? -29.056 -2.757 21.490 1.00 37.62 101 ASP A CA 1
ATOM 802 C C . ASP A 1 101 ? -29.932 -2.764 22.743 1.00 37.62 101 ASP A C 1
ATOM 804 O O . ASP A 1 101 ? -30.187 -3.825 23.316 1.00 37.62 101 ASP A O 1
ATOM 808 N N . ASN A 1 102 ? -30.267 -1.570 23.224 1.00 41.19 102 ASN A N 1
ATOM 809 C CA . ASN A 1 102 ? -31.602 -1.126 23.633 1.00 41.19 102 ASN A CA 1
ATOM 810 C C . ASN A 1 102 ? -31.480 0.348 24.062 1.00 41.19 102 ASN A C 1
ATOM 812 O O . ASN A 1 102 ? -30.781 0.662 25.024 1.00 41.19 102 ASN A O 1
ATOM 816 N N . ASP A 1 103 ? -32.104 1.202 23.253 1.00 40.72 103 ASP A N 1
ATOM 817 C CA . ASP A 1 103 ? -32.576 2.574 23.463 1.00 40.72 103 ASP A CA 1
ATOM 818 C C . ASP A 1 103 ? -32.123 3.325 24.728 1.00 40.72 103 ASP A C 1
ATOM 820 O O . ASP A 1 103 ? -32.575 3.023 25.829 1.00 40.72 103 ASP A O 1
ATOM 824 N N . ASP A 1 104 ? -31.350 4.404 24.544 1.00 32.47 104 ASP A N 1
ATOM 825 C CA . ASP A 1 104 ? -31.775 5.707 25.075 1.00 32.47 104 ASP A CA 1
ATOM 826 C C . ASP A 1 104 ? -31.100 6.883 24.347 1.00 32.47 104 ASP A C 1
ATOM 828 O O . ASP A 1 104 ? -29.937 6.849 23.933 1.00 32.47 104 ASP A O 1
ATOM 832 N N . ASP A 1 105 ? -31.902 7.921 24.200 1.00 34.97 105 ASP A N 1
ATOM 833 C CA . ASP A 1 105 ? -31.678 9.226 23.610 1.00 34.97 105 ASP A CA 1
ATOM 834 C C . ASP A 1 105 ? -30.535 10.009 24.287 1.00 34.97 105 ASP A C 1
ATOM 836 O O . ASP A 1 105 ? -30.474 10.124 25.507 1.00 34.97 105 ASP A O 1
ATOM 840 N N . CYS A 1 106 ? -29.633 10.583 23.483 1.00 27.72 106 CYS A N 1
ATOM 841 C CA . CYS A 1 106 ? -29.178 11.975 23.608 1.00 27.72 106 CYS A CA 1
ATOM 842 C C . CYS A 1 106 ? -27.939 12.223 22.743 1.00 27.72 106 CYS A C 1
ATOM 844 O O . CYS A 1 106 ? -26.849 11.687 22.958 1.00 27.72 106 CYS A O 1
ATOM 846 N N . SER A 1 107 ? -28.082 13.173 21.826 1.00 44.81 107 SER A N 1
ATOM 847 C CA . SER A 1 107 ? -26.991 13.958 21.256 1.00 44.81 107 SER A CA 1
ATOM 848 C C . SER A 1 107 ? -25.950 14.357 22.309 1.00 44.81 107 SER A C 1
ATOM 850 O O . SER A 1 107 ? -26.280 15.097 23.238 1.00 44.81 107 SER A O 1
ATOM 852 N N . ARG A 1 108 ? -24.694 13.927 22.126 1.00 34.22 108 ARG A N 1
ATOM 853 C CA . ARG A 1 108 ? -23.481 14.593 22.634 1.00 34.22 108 ARG A CA 1
ATOM 854 C C . ARG A 1 108 ? -22.223 14.021 21.971 1.00 34.22 108 ARG A C 1
ATOM 856 O O . ARG A 1 108 ? -21.787 12.909 22.254 1.00 34.22 108 ARG A O 1
ATOM 863 N N . GLU A 1 109 ? -21.615 14.846 21.123 1.00 48.47 109 GLU A N 1
ATOM 864 C CA . GLU A 1 109 ? -20.158 14.917 20.961 1.00 48.47 109 GLU A CA 1
ATOM 865 C C . GLU A 1 109 ? -19.461 14.822 22.331 1.00 48.47 109 GLU A C 1
ATOM 867 O O . GLU A 1 109 ? -19.946 15.413 23.303 1.00 48.47 109 GLU A O 1
ATOM 872 N N . PRO A 1 110 ? -18.277 14.195 22.418 1.00 34.47 110 PRO A N 1
ATOM 873 C CA . PRO A 1 110 ? -17.323 14.682 23.403 1.00 34.47 110 PRO A CA 1
ATOM 874 C C . PRO A 1 110 ? -15.937 14.899 22.798 1.00 34.47 110 PRO A C 1
ATOM 876 O O . PRO A 1 110 ? -15.112 13.992 22.670 1.00 34.47 110 PRO A O 1
ATOM 879 N N . PHE A 1 111 ? -15.671 16.175 22.535 1.00 33.03 111 PHE A N 1
ATOM 880 C CA . PHE A 1 111 ? -14.345 16.768 22.592 1.00 33.03 111 PHE A CA 1
ATOM 881 C C . PHE A 1 111 ? -13.896 16.963 24.060 1.00 33.03 111 PHE A C 1
ATOM 883 O O . PHE A 1 111 ? -14.660 17.428 24.901 1.00 33.03 111 PHE A O 1
ATOM 890 N N . LEU A 1 112 ? -12.596 16.710 24.274 1.00 39.06 112 LEU A N 1
ATOM 891 C CA . LEU A 1 112 ? -11.668 17.226 25.304 1.00 39.06 112 LEU A CA 1
ATOM 892 C C . LEU A 1 112 ? -11.738 16.704 26.754 1.00 39.06 112 LEU A C 1
ATOM 894 O O . LEU A 1 112 ? -12.657 17.001 27.510 1.00 39.06 112 LEU A O 1
ATOM 898 N N . LYS A 1 113 ? -10.610 16.126 27.205 1.00 31.22 113 LYS A N 1
ATOM 899 C CA . LYS A 1 113 ? -9.597 16.799 28.060 1.00 31.22 113 LYS A CA 1
ATOM 900 C C . LYS A 1 113 ? -8.422 15.840 28.331 1.00 31.22 113 LYS A C 1
ATOM 902 O O . LYS A 1 113 ? -8.557 14.902 29.107 1.00 31.22 113 LYS A O 1
ATOM 907 N N . GLN A 1 114 ? -7.263 16.066 27.706 1.00 30.89 114 GLN A N 1
ATOM 908 C CA . GLN A 1 114 ? -6.018 15.401 28.116 1.00 30.89 114 GLN A CA 1
ATOM 909 C C . GLN A 1 114 ? -5.345 16.231 29.209 1.00 30.89 114 GLN A C 1
ATOM 911 O O . GLN A 1 114 ? -4.917 17.360 28.973 1.00 30.89 114 GLN A O 1
ATOM 916 N N . ALA A 1 115 ? -5.278 15.657 30.409 1.00 29.27 115 ALA A N 1
ATOM 917 C CA . ALA A 1 115 ? -4.421 16.130 31.480 1.00 29.27 115 ALA A CA 1
ATOM 918 C C . ALA A 1 115 ? -2.972 15.691 31.210 1.00 29.27 115 ALA A C 1
ATOM 920 O O . ALA A 1 115 ? -2.698 14.549 30.847 1.00 29.27 115 ALA A O 1
ATOM 921 N N . LYS A 1 116 ? -2.064 16.649 31.381 1.00 32.94 116 LYS A N 1
ATOM 922 C CA . LYS A 1 116 ? -0.607 16.551 31.301 1.00 32.94 116 LYS A CA 1
ATOM 923 C C . LYS A 1 116 ? -0.063 15.602 32.374 1.00 32.94 116 LYS A C 1
ATOM 925 O O . LYS A 1 116 ? -0.186 15.932 33.547 1.00 32.94 116 LYS A O 1
ATOM 930 N N . ILE A 1 117 ? 0.600 14.510 31.986 1.00 30.22 117 ILE A N 1
ATOM 931 C CA . ILE A 1 117 ? 1.567 13.800 32.841 1.00 30.22 117 ILE A CA 1
ATOM 932 C C . ILE A 1 117 ? 2.755 13.362 31.970 1.00 30.22 117 ILE A C 1
ATOM 934 O O . ILE A 1 117 ? 2.601 12.603 31.015 1.00 30.22 117 ILE A O 1
ATOM 938 N N . GLU A 1 118 ? 3.925 13.915 32.285 1.00 26.98 118 GLU A N 1
ATOM 939 C CA . GLU A 1 118 ? 5.245 13.525 31.776 1.00 26.98 118 GLU A CA 1
ATOM 940 C C . GLU A 1 118 ? 5.827 12.355 32.596 1.00 26.98 118 GLU A C 1
ATOM 942 O O . GLU A 1 118 ? 5.397 12.137 33.728 1.00 26.98 118 GLU A O 1
ATOM 947 N N . LEU A 1 119 ? 6.906 11.748 32.060 1.00 28.36 119 LEU A N 1
ATOM 948 C CA . LEU A 1 119 ? 7.873 10.811 32.681 1.00 28.36 119 LEU A CA 1
ATOM 949 C C . LEU A 1 119 ? 7.470 9.319 32.593 1.00 28.36 119 LEU A C 1
ATOM 951 O O . LEU A 1 119 ? 6.332 8.977 32.867 1.00 28.36 119 LEU A O 1
ATOM 955 N N . LYS A 1 120 ? 8.320 8.343 32.239 1.00 24.86 120 LYS A N 1
ATOM 956 C CA . LYS A 1 120 ? 9.769 8.230 31.965 1.00 24.86 120 LYS A CA 1
ATOM 957 C C . LYS A 1 120 ? 10.000 6.936 31.155 1.00 24.86 120 LYS A C 1
ATOM 959 O O . LYS A 1 120 ? 9.145 6.055 31.136 1.00 24.86 120 LYS A O 1
ATOM 964 N N . GLU A 1 121 ? 11.139 6.855 30.476 1.00 33.09 121 GLU A N 1
ATOM 965 C CA . GLU A 1 121 ? 11.614 5.693 29.718 1.00 33.09 121 GLU A CA 1
ATOM 966 C C . GLU A 1 121 ? 11.898 4.500 30.636 1.00 33.09 121 GLU A C 1
ATOM 968 O O . GLU A 1 121 ? 12.725 4.629 31.529 1.00 33.09 121 GLU A O 1
ATOM 973 N N . GLU A 1 122 ? 11.292 3.340 30.361 1.00 27.44 122 GLU A N 1
ATOM 974 C CA . GLU A 1 122 ? 11.861 2.034 30.716 1.00 27.44 122 GLU A CA 1
ATOM 975 C C . GLU A 1 122 ? 11.552 1.016 29.605 1.00 27.44 122 GLU A C 1
ATOM 977 O O . GLU A 1 122 ? 10.403 0.674 29.314 1.00 27.44 122 GLU A O 1
ATOM 982 N N . GLU A 1 123 ? 12.612 0.566 28.937 1.00 39.44 123 GLU A N 1
ATOM 983 C CA . GLU A 1 123 ? 12.613 -0.524 27.968 1.00 39.44 123 GLU A CA 1
ATOM 984 C C . GLU A 1 123 ? 12.528 -1.869 28.695 1.00 39.44 123 GLU A C 1
ATOM 986 O O . GLU A 1 123 ? 13.547 -2.334 29.197 1.00 39.44 123 GLU A O 1
ATOM 991 N N . LYS A 1 124 ? 11.364 -2.538 28.714 1.00 28.05 124 LYS A N 1
ATOM 992 C CA . LYS A 1 124 ? 11.291 -3.991 28.967 1.00 28.05 124 LYS A CA 1
ATOM 993 C C . LYS A 1 124 ? 10.156 -4.678 28.193 1.00 28.05 124 LYS A C 1
ATOM 995 O O . LYS A 1 124 ? 8.993 -4.316 28.310 1.00 28.05 124 LYS A O 1
ATOM 1000 N N . ASN A 1 125 ? 10.558 -5.722 27.460 1.00 28.02 125 ASN A N 1
ATOM 1001 C CA . ASN A 1 125 ? 9.809 -6.920 27.054 1.00 28.02 125 ASN A CA 1
ATOM 1002 C C . ASN A 1 125 ? 8.615 -6.769 26.089 1.00 28.02 125 ASN A C 1
ATOM 1004 O O . ASN A 1 125 ? 7.452 -6.881 26.458 1.00 28.02 125 ASN A O 1
ATOM 1008 N N . LEU A 1 126 ? 8.937 -6.670 24.794 1.00 35.69 126 LEU A N 1
ATOM 1009 C CA . LEU A 1 126 ? 8.022 -6.779 23.646 1.00 35.69 126 LEU A CA 1
ATOM 1010 C C . LEU A 1 126 ? 7.669 -8.246 23.300 1.00 35.69 126 LEU A C 1
ATOM 1012 O O . LEU A 1 126 ? 7.411 -8.552 22.148 1.00 35.69 126 LEU A O 1
ATOM 1016 N N . ASN A 1 127 ? 7.710 -9.196 24.237 1.00 40.78 127 ASN A N 1
ATOM 1017 C CA . ASN A 1 127 ? 7.662 -10.621 23.869 1.00 40.78 127 ASN A CA 1
ATOM 1018 C C . ASN A 1 127 ? 6.676 -11.455 24.697 1.00 40.78 127 ASN A C 1
ATOM 1020 O O . ASN A 1 127 ? 6.762 -12.678 24.670 1.00 40.78 127 ASN A O 1
ATOM 1024 N N . GLU A 1 128 ? 5.725 -10.841 25.407 1.00 38.59 128 GLU A N 1
ATOM 1025 C CA . GLU A 1 128 ? 4.762 -11.608 26.204 1.00 38.59 128 GLU A CA 1
ATOM 1026 C C . GLU A 1 128 ? 3.395 -10.912 26.298 1.00 38.59 128 GLU A C 1
ATOM 1028 O O . GLU A 1 128 ? 3.053 -10.277 27.287 1.00 38.59 128 GLU A O 1
ATOM 1033 N N . CYS A 1 129 ? 2.586 -11.006 25.237 1.00 37.28 129 CYS A N 1
ATOM 1034 C CA . CYS A 1 129 ? 1.124 -10.882 25.374 1.00 37.28 129 CYS A CA 1
ATOM 1035 C C . CYS A 1 129 ? 0.311 -11.673 24.331 1.00 37.28 129 CYS A C 1
ATOM 1037 O O . CYS A 1 129 ? -0.907 -11.530 24.259 1.00 37.28 129 CYS A O 1
ATOM 1039 N N . ILE A 1 130 ? 0.948 -12.546 23.538 1.00 51.72 130 ILE A N 1
ATOM 1040 C CA . ILE A 1 130 ? 0.256 -13.329 22.494 1.00 51.72 130 ILE A CA 1
ATOM 1041 C C . ILE A 1 130 ? -0.362 -14.634 23.041 1.00 51.72 130 ILE A C 1
ATOM 1043 O O . ILE A 1 130 ? -1.024 -15.365 22.313 1.00 51.72 130 ILE A O 1
ATOM 1047 N N . SER A 1 131 ? -0.249 -14.948 24.332 1.00 50.56 131 SER A N 1
ATOM 1048 C CA . SER A 1 131 ? -0.868 -16.160 24.887 1.00 50.56 131 SER A CA 1
ATOM 1049 C C . SER A 1 131 ? -1.582 -15.900 26.200 1.00 50.56 131 SER A C 1
ATOM 1051 O O . SER A 1 131 ? -0.980 -15.998 27.254 1.00 50.56 131 SER A O 1
ATOM 1053 N N . SER A 1 132 ? -2.875 -15.578 26.090 1.00 44.22 132 SER A N 1
ATOM 1054 C CA . SER A 1 132 ? -3.982 -16.165 26.869 1.00 44.22 132 SER A CA 1
ATOM 1055 C C . SER A 1 132 ? -5.180 -15.209 26.898 1.00 44.22 132 SER A C 1
ATOM 1057 O O . SER A 1 132 ? -5.461 -14.572 27.905 1.00 44.22 132 SER A O 1
ATOM 1059 N N . ASN A 1 133 ? -5.915 -15.101 25.792 1.00 39.03 133 ASN A N 1
ATOM 1060 C CA . ASN A 1 133 ? -7.337 -14.763 25.857 1.00 39.03 133 ASN A CA 1
ATOM 1061 C C . ASN A 1 133 ? -8.050 -15.420 24.678 1.00 39.03 133 ASN A C 1
ATOM 1063 O O . ASN A 1 133 ? -7.924 -15.012 23.527 1.00 39.03 133 ASN A O 1
ATOM 1067 N N . ARG A 1 134 ? -8.784 -16.492 24.982 1.00 46.28 134 ARG A N 1
ATOM 1068 C CA . ARG A 1 134 ? -9.608 -17.262 24.047 1.00 46.28 134 ARG A CA 1
ATOM 1069 C C . ARG A 1 134 ? -10.935 -16.533 23.803 1.00 46.28 134 ARG A C 1
ATOM 1071 O O . ARG A 1 134 ? -12.004 -17.095 24.008 1.00 46.28 134 ARG A O 1
ATOM 1078 N N . SER A 1 135 ? -10.860 -15.275 23.382 1.00 44.62 135 SER A N 1
ATOM 1079 C CA . SER A 1 135 ? -11.982 -14.507 22.850 1.00 44.62 135 SER A CA 1
ATOM 1080 C C . SER A 1 135 ? -11.656 -14.170 21.397 1.00 44.62 135 SER A C 1
ATOM 1082 O O . SER A 1 135 ? -10.568 -13.689 21.093 1.00 44.62 135 SER A O 1
ATOM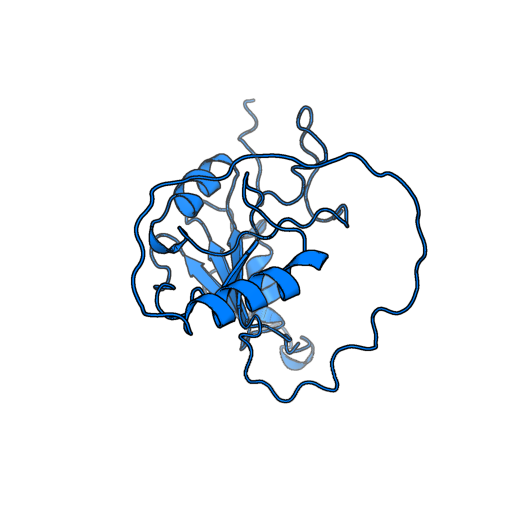 1084 N N . LYS A 1 136 ? -12.570 -14.463 20.464 1.00 51.12 136 LYS A N 1
ATOM 1085 C CA . LYS A 1 136 ? -12.483 -14.035 19.054 1.00 51.12 136 LYS A CA 1
ATOM 1086 C C . LYS A 1 136 ? -12.675 -12.508 18.969 1.00 51.12 136 LYS A C 1
ATOM 1088 O O . LYS A 1 136 ? -13.639 -12.027 18.387 1.00 51.12 136 LYS A O 1
ATOM 1093 N N . GLY A 1 137 ? -11.802 -11.744 19.622 1.00 51.06 137 GLY A N 1
ATOM 1094 C CA . GLY A 1 137 ? -11.707 -10.297 19.480 1.00 51.06 137 GLY A CA 1
ATOM 1095 C C . GLY A 1 137 ? -11.066 -9.967 18.136 1.00 51.06 137 GLY A C 1
ATOM 1096 O O . GLY A 1 137 ? -10.150 -10.661 17.699 1.00 51.06 137 GLY A O 1
ATOM 1097 N N . THR A 1 138 ? -11.568 -8.943 17.454 1.00 60.16 138 THR A N 1
ATOM 1098 C CA . THR A 1 138 ? -11.096 -8.494 16.138 1.00 60.16 138 THR A CA 1
ATOM 1099 C C . THR A 1 138 ? -9.600 -8.177 16.172 1.00 60.16 138 THR A C 1
ATOM 1101 O O . THR A 1 138 ? -9.182 -7.128 16.658 1.00 60.16 138 THR A O 1
ATOM 1104 N N . SER A 1 139 ? -8.776 -9.095 15.669 1.00 82.75 139 SER A N 1
ATOM 1105 C CA . SER A 1 139 ? -7.359 -8.855 15.414 1.00 82.75 139 SER A CA 1
ATOM 1106 C C . SER A 1 139 ? -7.213 -8.077 14.111 1.00 82.75 139 SER A C 1
ATOM 1108 O O . SER A 1 139 ? -7.887 -8.403 13.133 1.00 82.75 139 SER A O 1
ATOM 1110 N N . LEU A 1 140 ? -6.301 -7.105 14.062 1.00 89.75 140 LEU A N 1
ATOM 1111 C CA . LEU A 1 140 ? -5.889 -6.499 12.796 1.00 89.75 140 LEU A CA 1
ATOM 1112 C C . LEU A 1 140 ? -5.442 -7.620 11.851 1.00 89.75 140 LEU A C 1
ATOM 1114 O O . LEU A 1 140 ? -4.645 -8.463 12.256 1.00 89.75 140 LEU A O 1
ATOM 1118 N N . LYS A 1 141 ? -5.957 -7.648 10.622 1.00 92.81 141 LYS A N 1
ATOM 1119 C CA . LYS A 1 141 ? -5.569 -8.640 9.604 1.00 92.81 141 LYS A CA 1
ATOM 1120 C C . LYS A 1 141 ? -4.892 -8.010 8.402 1.00 92.81 141 LYS A C 1
ATOM 1122 O O . LYS A 1 141 ? -4.137 -8.689 7.704 1.00 92.81 141 LYS A O 1
ATOM 1127 N N . LYS A 1 142 ? -5.175 -6.735 8.138 1.00 94.50 142 LYS A N 1
ATOM 1128 C CA . LYS A 1 142 ? -4.696 -6.058 6.940 1.00 94.50 142 LYS A CA 1
ATOM 1129 C C . LYS A 1 142 ? -4.333 -4.603 7.202 1.00 94.50 142 LYS A C 1
ATOM 1131 O O . LYS A 1 142 ? -4.996 -3.904 7.965 1.00 94.50 142 LYS A O 1
ATOM 1136 N N . ILE A 1 143 ? -3.282 -4.156 6.527 1.00 95.31 143 ILE A N 1
ATOM 1137 C CA . ILE A 1 143 ? -2.809 -2.778 6.550 1.00 95.31 143 ILE A CA 1
ATOM 1138 C C . ILE A 1 143 ? -2.810 -2.212 5.132 1.00 95.31 143 ILE A C 1
ATOM 1140 O O . ILE A 1 143 ? -2.377 -2.877 4.194 1.00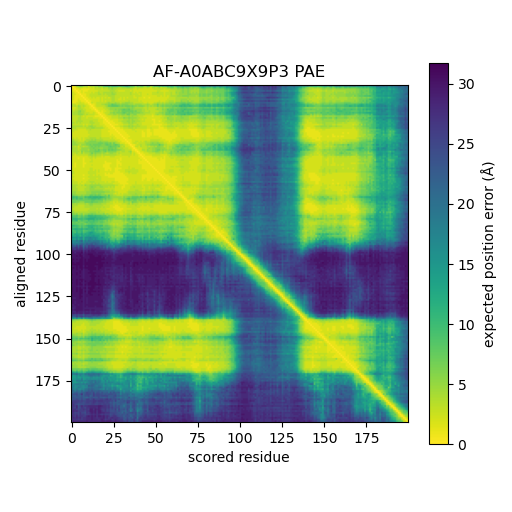 95.31 143 ILE A O 1
ATOM 1144 N N . ILE A 1 144 ? -3.258 -0.970 4.989 1.00 96.12 144 ILE A N 1
ATOM 1145 C CA . ILE A 1 144 ? -3.226 -0.228 3.732 1.00 96.12 144 ILE A CA 1
ATOM 1146 C C . ILE A 1 144 ? -2.119 0.826 3.782 1.00 96.12 144 ILE A C 1
ATOM 1148 O O . ILE A 1 144 ? -1.991 1.569 4.759 1.00 96.12 144 ILE A O 1
ATOM 1152 N N . PHE A 1 145 ? -1.350 0.922 2.701 1.00 95.19 145 PHE A N 1
ATOM 1153 C CA . PHE A 1 145 ? -0.416 2.011 2.426 1.00 95.19 145 PHE A CA 1
ATOM 1154 C C . PHE A 1 145 ? -0.830 2.748 1.156 1.00 95.19 145 PHE A C 1
ATOM 1156 O O . PHE A 1 145 ? -1.388 2.159 0.233 1.00 95.19 145 PHE A O 1
ATOM 1163 N N . ILE A 1 146 ? -0.500 4.035 1.083 1.00 93.69 146 ILE A N 1
ATOM 1164 C CA . ILE A 1 146 ? -0.655 4.834 -0.135 1.00 93.69 146 ILE A CA 1
ATOM 1165 C C . ILE A 1 146 ? 0.738 5.086 -0.726 1.00 93.69 146 ILE A C 1
ATOM 1167 O O . ILE A 1 146 ? 1.657 5.503 -0.022 1.00 93.69 146 ILE A O 1
ATOM 1171 N N . ASP A 1 147 ? 0.903 4.829 -2.018 1.00 91.94 147 ASP A N 1
ATOM 1172 C CA . ASP A 1 147 ? 2.132 5.078 -2.770 1.00 91.94 147 ASP A CA 1
ATOM 1173 C C . ASP A 1 147 ? 1.888 6.171 -3.817 1.00 91.94 147 ASP A C 1
ATOM 1175 O O . ASP A 1 147 ? 1.379 5.928 -4.916 1.00 91.94 147 ASP A O 1
ATOM 1179 N N . SER A 1 148 ? 2.173 7.414 -3.434 1.00 87.62 148 SER A N 1
ATOM 1180 C CA . SER A 1 148 ? 1.955 8.589 -4.274 1.00 87.62 148 SER A CA 1
ATOM 1181 C C . SER A 1 148 ? 2.663 9.820 -3.727 1.00 87.62 148 SER A C 1
ATOM 1183 O O . SER A 1 148 ? 2.698 9.984 -2.504 1.00 87.62 148 SER A O 1
ATOM 1185 N N . THR A 1 149 ? 3.039 10.752 -4.613 1.00 84.06 149 THR A N 1
ATOM 1186 C CA . THR A 1 149 ? 3.427 12.132 -4.238 1.00 84.06 149 THR A CA 1
ATOM 1187 C C . THR A 1 149 ? 2.415 12.792 -3.305 1.00 84.06 149 THR A C 1
ATOM 1189 O O . THR A 1 149 ? 1.211 12.558 -3.404 1.00 84.06 149 THR A O 1
ATOM 1192 N N . TRP A 1 150 ? 2.887 13.726 -2.479 1.00 72.44 150 TRP A N 1
ATOM 1193 C CA . TRP A 1 150 ? 2.060 14.472 -1.525 1.00 72.44 150 TRP A CA 1
ATOM 1194 C C . TRP A 1 150 ? 0.773 15.064 -2.113 1.00 72.44 150 TRP A C 1
ATOM 1196 O O . TRP A 1 150 ? -0.315 14.902 -1.563 1.00 72.44 150 TRP A O 1
ATOM 1206 N N . ASN A 1 151 ? 0.903 15.769 -3.240 1.00 78.19 151 ASN A N 1
ATOM 1207 C CA . ASN A 1 151 ? -0.225 16.444 -3.881 1.00 78.19 151 ASN A CA 1
ATOM 1208 C C . ASN A 1 151 ? -1.247 15.433 -4.423 1.00 78.19 151 ASN A C 1
ATOM 1210 O O . ASN A 1 151 ? -2.427 15.752 -4.535 1.00 78.19 151 ASN A O 1
ATOM 1214 N N . GLN A 1 152 ? -0.797 14.222 -4.754 1.00 83.81 152 GLN A N 1
ATOM 1215 C CA . GLN A 1 152 ? -1.635 13.131 -5.244 1.00 83.81 152 GLN A CA 1
ATOM 1216 C C . GLN A 1 152 ? -2.258 12.326 -4.097 1.00 83.81 152 GLN A C 1
ATOM 1218 O O . GLN A 1 152 ? -3.401 11.894 -4.231 1.00 83.81 152 GLN A O 1
ATOM 1223 N N . THR A 1 153 ? -1.570 12.185 -2.957 1.00 87.38 153 THR A N 1
ATOM 1224 C CA . THR A 1 153 ? -2.067 11.447 -1.785 1.00 87.38 153 THR A CA 1
ATOM 1225 C C . THR A 1 153 ? -3.408 11.983 -1.309 1.00 87.38 153 THR A C 1
ATOM 1227 O O . THR A 1 153 ? -4.285 11.199 -0.964 1.00 87.38 153 THR A O 1
ATOM 1230 N N . ASN A 1 154 ? -3.596 13.306 -1.362 1.00 86.69 154 ASN A N 1
ATOM 1231 C CA . ASN A 1 154 ? -4.855 13.944 -0.983 1.00 86.69 154 ASN A CA 1
ATOM 1232 C C . ASN A 1 154 ? -6.053 13.444 -1.802 1.00 86.69 154 ASN A C 1
ATOM 1234 O O . ASN A 1 154 ? -7.142 13.393 -1.260 1.00 86.69 154 ASN A O 1
ATOM 1238 N N . LYS A 1 155 ? -5.866 13.049 -3.069 1.00 88.94 155 LYS A N 1
ATOM 1239 C CA . LYS A 1 155 ? -6.956 12.501 -3.893 1.00 88.94 155 LYS A CA 1
ATOM 1240 C C . LYS A 1 155 ? -7.343 11.086 -3.476 1.00 88.94 155 LYS A C 1
ATOM 1242 O O . LYS A 1 155 ? -8.503 10.719 -3.583 1.00 88.94 155 LYS A O 1
ATOM 1247 N N . ILE A 1 156 ? -6.363 10.301 -3.031 1.00 92.44 156 ILE A N 1
ATOM 1248 C CA . ILE A 1 156 ? -6.570 8.910 -2.623 1.00 92.44 156 ILE A CA 1
ATOM 1249 C C . ILE A 1 156 ? -7.176 8.869 -1.221 1.00 92.44 156 ILE A C 1
ATOM 1251 O O . ILE A 1 156 ? -8.157 8.177 -1.005 1.00 92.44 156 ILE A O 1
ATOM 1255 N N . ILE A 1 157 ? -6.631 9.634 -0.271 1.00 91.38 157 ILE A N 1
ATOM 1256 C CA . ILE A 1 157 ? -7.110 9.630 1.120 1.00 91.38 157 ILE A CA 1
ATOM 1257 C C . ILE A 1 157 ? -8.547 10.141 1.267 1.00 91.38 157 ILE A C 1
ATOM 1259 O O . ILE A 1 157 ? -9.191 9.796 2.248 1.00 91.38 157 ILE A O 1
ATOM 1263 N N . THR A 1 158 ? -9.044 10.959 0.334 1.00 91.69 158 THR A N 1
ATOM 1264 C CA . THR A 1 158 ? -10.434 11.450 0.324 1.00 91.69 158 THR A CA 1
ATOM 1265 C C . THR A 1 158 ? -11.421 10.467 -0.300 1.00 91.69 158 THR A C 1
ATOM 1267 O O . THR A 1 158 ? -12.615 10.737 -0.281 1.00 91.69 158 THR A O 1
ATOM 1270 N N . ASP A 1 159 ? -10.952 9.351 -0.861 1.00 94.31 159 ASP A N 1
ATOM 1271 C CA . ASP A 1 159 ? -11.817 8.320 -1.435 1.00 94.31 159 ASP A CA 1
ATOM 1272 C C . ASP A 1 159 ? -12.726 7.718 -0.351 1.00 94.31 159 ASP A C 1
ATOM 1274 O O . ASP A 1 159 ? -12.280 7.440 0.768 1.00 94.31 159 ASP A O 1
ATOM 1278 N N . GLU A 1 160 ? -14.004 7.533 -0.681 1.00 93.81 160 GLU A N 1
ATOM 1279 C CA . GLU A 1 160 ? -15.049 7.036 0.224 1.00 93.81 160 GLU A CA 1
ATOM 1280 C C . GLU A 1 160 ? -14.708 5.655 0.795 1.00 93.81 160 GLU A C 1
ATOM 1282 O O . GLU A 1 160 ? -14.956 5.382 1.972 1.00 93.81 160 GLU A O 1
ATOM 1287 N N . ARG A 1 161 ? -14.026 4.815 0.010 1.00 94.44 161 ARG A N 1
ATOM 1288 C CA . ARG A 1 161 ? -13.631 3.455 0.406 1.00 94.44 161 ARG A CA 1
ATOM 1289 C C . ARG A 1 161 ? -12.604 3.453 1.530 1.00 94.44 161 ARG A C 1
ATOM 1291 O O . ARG A 1 161 ? -12.511 2.483 2.281 1.00 94.44 161 ARG A O 1
ATOM 1298 N N . LEU A 1 162 ? -11.830 4.533 1.649 1.00 92.44 162 LEU A N 1
ATOM 1299 C CA . LEU A 1 162 ? -10.834 4.716 2.703 1.00 92.44 162 LEU A CA 1
ATOM 1300 C C . LEU A 1 162 ? -11.362 5.525 3.892 1.00 92.44 162 LEU A C 1
ATOM 1302 O O . LEU A 1 162 ? -10.720 5.529 4.948 1.00 92.44 162 LEU A O 1
ATOM 1306 N N . GLN A 1 163 ? -12.517 6.188 3.755 1.00 88.75 163 GLN A N 1
ATOM 1307 C CA . GLN A 1 163 ? -13.143 6.885 4.875 1.00 88.75 163 GLN A CA 1
ATOM 1308 C C . GLN A 1 163 ? -13.581 5.890 5.953 1.00 88.75 163 GLN A C 1
ATOM 1310 O O . GLN A 1 163 ? -13.957 4.753 5.678 1.00 88.75 163 GLN A O 1
ATOM 1315 N N . GLY A 1 164 ? -13.494 6.315 7.212 1.00 86.56 164 GLY A N 1
ATOM 1316 C CA . GLY A 1 164 ? -13.893 5.499 8.363 1.00 86.56 164 GLY A CA 1
ATOM 1317 C C . GLY A 1 164 ? -12.907 4.395 8.764 1.00 86.56 164 GLY A C 1
ATOM 1318 O O . GLY A 1 164 ? -13.075 3.812 9.834 1.00 86.56 164 GLY A O 1
ATOM 1319 N N . LEU A 1 165 ? -11.858 4.130 7.976 1.00 91.38 165 LEU A N 1
ATOM 1320 C CA . LEU A 1 165 ? -10.792 3.210 8.376 1.00 91.38 165 LEU A CA 1
ATOM 1321 C C . LEU A 1 165 ? -9.989 3.760 9.558 1.00 91.38 165 LEU A C 1
ATOM 1323 O O . LEU A 1 165 ? -9.708 4.960 9.640 1.00 91.38 165 LEU A O 1
ATOM 1327 N N . LEU A 1 166 ? -9.547 2.858 10.440 1.00 91.12 166 LEU A N 1
ATOM 1328 C CA . LEU A 1 166 ? -8.633 3.209 11.522 1.00 91.12 166 LEU A CA 1
ATOM 1329 C C . LEU A 1 166 ? -7.325 3.742 10.929 1.00 91.12 166 LEU A C 1
ATOM 1331 O O . LEU A 1 166 ? -6.602 3.015 10.250 1.00 91.12 166 LEU A O 1
ATOM 1335 N N . GLN A 1 167 ? -7.005 5.001 11.214 1.00 92.19 167 GLN A N 1
ATOM 1336 C CA . GLN A 1 167 ? -5.750 5.611 10.792 1.00 92.19 167 GLN A CA 1
ATOM 1337 C C . GLN A 1 167 ? -4.667 5.383 11.844 1.00 92.19 167 GLN A C 1
ATOM 1339 O O . GLN A 1 167 ? -4.873 5.661 13.025 1.00 92.19 167 GLN A O 1
ATOM 1344 N N . ILE A 1 168 ? -3.501 4.909 11.415 1.00 90.12 168 ILE A N 1
ATOM 1345 C CA . ILE A 1 168 ? -2.345 4.665 12.280 1.00 90.12 168 ILE A CA 1
ATOM 1346 C C . ILE A 1 168 ? -1.201 5.591 11.874 1.00 90.12 168 ILE A C 1
ATOM 1348 O O . ILE A 1 168 ? -0.807 5.657 10.708 1.00 90.12 168 ILE A O 1
ATOM 1352 N N . GLU A 1 169 ? -0.613 6.255 12.866 1.00 86.94 169 GLU A N 1
ATOM 1353 C CA . GLU A 1 169 ? 0.568 7.095 12.710 1.00 86.94 169 GLU A CA 1
ATOM 1354 C C . GLU A 1 169 ? 1.800 6.460 13.376 1.00 86.94 169 GLU A C 1
ATOM 1356 O O . GLU A 1 169 ? 1.820 6.129 14.567 1.00 86.94 169 GLU A O 1
ATOM 1361 N N . LEU A 1 170 ? 2.882 6.326 12.605 1.00 81.94 170 LEU A N 1
ATOM 1362 C CA . LEU A 1 170 ? 4.158 5.781 13.072 1.00 81.94 170 LEU A CA 1
ATOM 1363 C C . LEU A 1 170 ? 5.007 6.873 13.756 1.00 81.94 170 LEU A C 1
ATOM 1365 O O . LEU A 1 170 ? 5.888 7.467 13.141 1.00 81.94 170 LEU A O 1
ATOM 1369 N N . LYS A 1 171 ? 4.758 7.151 15.042 1.00 72.75 171 LYS A N 1
ATOM 1370 C CA . LYS A 1 171 ? 5.471 8.213 15.793 1.00 72.75 171 LYS A CA 1
ATOM 1371 C C . LYS A 1 171 ? 6.853 7.813 16.321 1.00 72.75 171 LYS A C 1
ATOM 1373 O O . LYS A 1 171 ? 7.710 8.665 16.523 1.00 72.75 171 LYS A O 1
ATOM 1378 N N . THR A 1 172 ? 7.067 6.525 16.583 1.00 63.47 172 THR A N 1
ATOM 1379 C CA . THR A 1 172 ? 8.188 6.036 17.405 1.00 63.47 172 THR A CA 1
ATOM 1380 C C . THR A 1 172 ? 9.506 5.867 16.656 1.00 63.47 172 THR A C 1
ATOM 1382 O O . THR A 1 172 ? 10.542 5.725 17.298 1.00 63.47 172 THR A O 1
ATOM 1385 N N . ARG A 1 173 ? 9.510 5.872 15.317 1.00 58.66 173 ARG A N 1
ATOM 1386 C CA . ARG A 1 173 ? 10.735 5.673 14.529 1.00 58.66 173 ARG A CA 1
ATOM 1387 C C . ARG A 1 173 ? 10.833 6.685 13.397 1.00 58.66 173 ARG A C 1
ATOM 1389 O O . ARG A 1 173 ? 9.976 6.742 12.518 1.00 58.66 173 ARG A O 1
ATOM 1396 N N . LYS A 1 174 ? 11.932 7.445 13.380 1.00 59.59 174 LYS A N 1
ATOM 1397 C CA . LYS A 1 174 ? 12.342 8.204 12.196 1.00 59.59 174 LYS A CA 1
ATOM 1398 C C . LYS A 1 174 ? 12.909 7.207 11.198 1.00 59.59 174 LYS A C 1
ATOM 1400 O O . LYS A 1 174 ? 13.949 6.604 11.430 1.00 59.59 174 LYS A O 1
ATOM 1405 N N . THR A 1 175 ? 12.209 7.008 10.098 1.00 56.41 175 THR A N 1
ATOM 1406 C CA . THR A 1 175 ? 12.677 6.127 9.035 1.00 56.41 175 THR A CA 1
ATOM 1407 C C . THR A 1 175 ? 13.593 6.908 8.094 1.00 56.41 175 THR A C 1
ATOM 1409 O O . THR A 1 175 ? 13.215 7.951 7.560 1.00 56.41 175 THR A O 1
ATOM 1412 N N . CYS A 1 176 ? 14.825 6.418 7.931 1.00 51.41 176 CYS A N 1
ATOM 1413 C CA . CYS A 1 176 ? 15.841 6.999 7.045 1.00 51.41 176 CYS A CA 1
ATOM 1414 C C . CYS A 1 176 ? 15.550 6.737 5.563 1.00 51.41 176 CYS A C 1
ATOM 1416 O O . CYS A 1 176 ? 16.186 7.325 4.693 1.00 51.41 176 CYS A O 1
ATOM 1418 N N . PHE A 1 177 ? 14.590 5.854 5.282 1.00 51.66 177 PHE A N 1
ATOM 1419 C CA . PHE A 1 177 ? 14.171 5.517 3.931 1.00 51.66 177 PHE A CA 1
ATOM 1420 C C . PHE A 1 177 ? 13.410 6.676 3.259 1.00 51.66 177 PHE A C 1
ATOM 1422 O O . PHE A 1 177 ? 13.504 6.881 2.049 1.00 51.66 177 PHE A O 1
ATOM 1429 N N . TRP A 1 178 ? 12.697 7.488 4.046 1.00 54.41 178 TRP A N 1
ATOM 1430 C CA . TRP A 1 178 ? 11.897 8.606 3.544 1.00 54.41 178 TRP A CA 1
ATOM 1431 C C . TRP A 1 178 ? 12.726 9.888 3.566 1.00 54.41 178 TRP A C 1
ATOM 1433 O O . TRP A 1 178 ? 13.359 10.233 4.567 1.00 54.41 178 TRP A O 1
ATOM 1443 N N . ARG A 1 179 ? 12.747 10.609 2.440 1.00 53.62 179 ARG A N 1
ATOM 1444 C CA . ARG A 1 179 ? 13.589 11.803 2.289 1.00 53.62 179 ARG A CA 1
ATOM 1445 C C . ARG A 1 179 ? 13.080 12.955 3.162 1.00 53.62 179 ARG A C 1
ATOM 1447 O O . ARG A 1 179 ? 11.893 13.267 3.166 1.00 53.62 179 ARG A O 1
ATOM 1454 N N . HIS A 1 180 ? 14.006 13.638 3.832 1.00 46.56 180 HIS A N 1
ATOM 1455 C CA . HIS A 1 180 ? 13.739 14.883 4.552 1.00 46.56 180 HIS A CA 1
ATOM 1456 C C . HIS A 1 180 ? 13.212 15.963 3.589 1.00 46.56 180 HIS A C 1
ATOM 1458 O O . HIS A 1 180 ? 13.838 16.231 2.563 1.00 46.56 180 HIS A O 1
ATOM 1464 N N . GLN A 1 181 ? 12.100 16.622 3.930 1.00 54.91 181 GLN A N 1
ATOM 1465 C CA . GLN A 1 181 ? 11.664 17.847 3.251 1.00 54.91 181 GLN A CA 1
ATOM 1466 C C . GLN A 1 181 ? 12.016 19.068 4.108 1.00 54.91 181 GLN A C 1
ATOM 1468 O O . GLN A 1 181 ? 11.629 19.147 5.273 1.00 54.91 181 GLN A O 1
ATOM 1473 N N . LYS A 1 182 ? 12.753 20.029 3.533 1.00 46.56 182 LYS A N 1
ATOM 1474 C CA . LYS A 1 182 ? 13.090 21.296 4.203 1.00 46.56 182 LYS A CA 1
ATOM 1475 C C . LYS A 1 182 ? 11.810 22.093 4.504 1.00 46.56 182 LYS A C 1
ATOM 1477 O O . LYS A 1 182 ? 10.960 22.243 3.632 1.00 46.56 182 LYS A O 1
ATOM 1482 N N . GLY A 1 183 ? 11.692 22.622 5.724 1.00 54.31 183 GLY A N 1
ATOM 1483 C CA . GLY A 1 183 ? 10.618 23.548 6.116 1.00 54.31 183 GLY A CA 1
ATOM 1484 C C . GLY A 1 183 ? 9.291 22.909 6.552 1.00 54.31 183 GLY A C 1
ATOM 1485 O O . GLY A 1 183 ? 8.278 23.604 6.614 1.00 54.31 183 GLY A O 1
ATOM 1486 N N . LYS A 1 184 ? 9.253 21.602 6.851 1.00 54.31 184 LYS A N 1
ATOM 1487 C CA . LYS A 1 184 ? 8.065 20.921 7.400 1.00 54.31 184 LYS A CA 1
ATOM 1488 C C . LYS A 1 184 ? 8.424 20.177 8.699 1.00 54.31 184 LYS A C 1
ATOM 1490 O O . LYS A 1 184 ? 9.550 19.706 8.815 1.00 54.31 184 LYS A O 1
ATOM 1495 N N . PRO A 1 185 ? 7.500 20.090 9.679 1.00 50.78 185 PRO A N 1
ATOM 1496 C CA . PRO A 1 185 ? 7.795 19.513 10.989 1.00 50.78 185 PRO A CA 1
ATOM 1497 C C . PRO A 1 185 ? 8.144 18.023 10.906 1.00 50.78 185 PRO A C 1
ATOM 1499 O O . PRO A 1 185 ? 7.561 17.276 10.117 1.00 50.78 185 PRO A O 1
ATOM 1502 N N . ASP A 1 186 ? 9.061 17.604 11.777 1.00 48.16 186 ASP A N 1
ATOM 1503 C CA . ASP A 1 186 ? 9.637 16.254 11.846 1.00 48.16 186 ASP A CA 1
ATOM 1504 C C . ASP A 1 186 ? 8.606 15.138 12.068 1.00 48.16 186 ASP A C 1
ATOM 1506 O O . ASP A 1 186 ? 8.833 13.997 11.668 1.00 48.16 186 ASP A O 1
ATOM 1510 N N . THR A 1 187 ? 7.455 15.474 12.651 1.00 43.34 187 THR A N 1
ATOM 1511 C CA . THR A 1 187 ? 6.323 14.569 12.892 1.00 43.34 187 THR A CA 1
ATOM 1512 C C . THR A 1 187 ? 5.611 14.128 11.610 1.00 43.34 187 THR A C 1
ATOM 1514 O O . THR A 1 187 ? 4.882 13.147 11.620 1.00 43.34 187 THR A O 1
ATOM 1517 N N . LYS A 1 188 ? 5.856 14.780 10.465 1.00 43.91 188 LYS A N 1
ATOM 1518 C CA . LYS A 1 188 ? 5.207 14.457 9.178 1.00 43.91 188 LYS A CA 1
ATOM 1519 C C . LYS A 1 188 ? 5.953 13.404 8.349 1.00 43.91 188 LYS A C 1
ATOM 1521 O O . LYS A 1 188 ? 5.640 13.223 7.176 1.00 43.91 188 LYS A O 1
ATOM 1526 N N . ARG A 1 189 ? 6.930 12.703 8.931 1.00 40.03 189 ARG A N 1
ATOM 1527 C CA . ARG A 1 189 ? 7.856 11.797 8.223 1.00 40.03 189 ARG A CA 1
ATOM 1528 C C . ARG A 1 189 ? 7.256 10.436 7.820 1.00 40.03 189 ARG A C 1
ATOM 1530 O O . ARG A 1 189 ? 7.918 9.668 7.137 1.00 40.03 189 ARG A O 1
ATOM 1537 N N . VAL A 1 190 ? 6.005 10.170 8.211 1.00 39.78 190 VAL A N 1
ATOM 1538 C CA . VAL A 1 190 ? 5.194 8.997 7.808 1.00 39.78 190 VAL A CA 1
ATOM 1539 C C . VAL A 1 190 ? 4.334 9.291 6.565 1.00 39.78 190 VAL A C 1
ATOM 1541 O O . VAL A 1 190 ? 3.612 8.425 6.087 1.00 39.78 190 VAL A O 1
ATOM 1544 N N . ARG A 1 191 ? 4.367 10.517 6.019 1.00 37.66 191 ARG A N 1
ATOM 1545 C CA . ARG A 1 191 ? 3.615 10.860 4.800 1.00 37.66 191 ARG A CA 1
ATOM 1546 C C . ARG A 1 191 ? 4.337 10.345 3.547 1.00 37.66 191 ARG A C 1
ATOM 1548 O O . ARG A 1 191 ? 5.541 10.537 3.400 1.00 37.66 191 ARG A O 1
ATOM 1555 N N . CYS A 1 192 ? 3.550 9.720 2.675 1.00 33.38 192 CYS A N 1
ATOM 1556 C CA . CYS A 1 192 ? 3.894 9.014 1.443 1.00 33.38 192 CYS A CA 1
ATOM 1557 C C . CYS A 1 192 ? 4.909 9.697 0.508 1.00 33.38 192 CYS A C 1
ATOM 1559 O O . CYS A 1 192 ? 5.109 10.914 0.512 1.00 33.38 192 CYS A O 1
ATOM 1561 N N . LEU A 1 193 ? 5.532 8.827 -0.295 1.00 37.16 193 LEU A N 1
ATOM 1562 C CA . LEU A 1 193 ? 6.633 9.026 -1.233 1.00 37.16 193 LEU A CA 1
ATOM 1563 C C . LEU A 1 193 ? 6.432 10.197 -2.201 1.00 37.16 193 LEU A C 1
ATOM 1565 O O . LEU A 1 193 ? 5.356 10.417 -2.701 1.00 37.16 193 LEU A O 1
ATOM 1569 N N . SER A 1 194 ? 7.538 10.844 -2.568 1.00 34.06 194 SER A N 1
ATOM 1570 C CA . SER A 1 194 ? 7.761 11.557 -3.837 1.00 34.06 194 SER A CA 1
ATOM 1571 C C . SER A 1 194 ? 7.591 13.086 -3.942 1.00 34.06 194 SER A C 1
ATOM 1573 O O . SER A 1 194 ? 6.721 13.756 -3.391 1.00 34.06 194 SER A O 1
ATOM 1575 N N . ILE A 1 195 ? 8.579 13.586 -4.690 1.00 36.78 195 ILE A N 1
ATOM 1576 C CA . ILE A 1 195 ? 9.138 14.925 -4.897 1.00 36.78 195 ILE A CA 1
ATOM 1577 C C . ILE A 1 195 ? 8.210 15.821 -5.732 1.00 36.78 195 ILE A C 1
ATOM 1579 O O . ILE A 1 195 ? 7.738 15.397 -6.783 1.00 36.78 195 ILE A O 1
ATOM 1583 N N . GLY A 1 196 ? 8.027 17.077 -5.309 1.00 34.69 196 GLY A N 1
ATOM 1584 C CA . GLY A 1 196 ? 7.496 18.147 -6.164 1.00 34.69 196 GLY A CA 1
ATOM 1585 C C . GLY A 1 196 ? 8.520 18.597 -7.222 1.00 34.69 196 GLY A C 1
ATOM 1586 O O . GLY A 1 196 ? 9.724 18.468 -6.991 1.00 34.69 196 GLY A O 1
ATOM 1587 N N . PRO A 1 197 ? 8.079 19.096 -8.389 1.00 33.31 197 PRO A N 1
ATOM 1588 C CA . PRO A 1 197 ? 8.962 19.395 -9.512 1.00 33.31 197 PRO A CA 1
ATOM 1589 C C . PRO A 1 197 ? 9.978 20.479 -9.134 1.00 33.31 197 PRO A C 1
ATOM 1591 O O . PRO A 1 197 ? 9.617 21.522 -8.594 1.00 33.31 197 PRO A O 1
ATOM 1594 N N . LYS A 1 198 ? 11.261 20.232 -9.428 1.00 35.47 198 LYS A N 1
ATOM 1595 C CA . LYS A 1 198 ? 12.274 21.288 -9.436 1.00 35.47 198 LYS A CA 1
ATOM 1596 C C . LYS A 1 198 ? 11.996 22.170 -10.651 1.00 35.47 198 LYS A C 1
ATOM 1598 O O . LYS A 1 198 ? 12.232 21.739 -11.778 1.00 35.47 198 LYS A O 1
ATOM 1603 N N . THR A 1 199 ? 11.472 23.366 -10.422 1.00 34.91 199 THR A N 1
ATOM 1604 C CA . THR A 1 199 ? 11.567 24.460 -11.390 1.00 34.91 199 THR A CA 1
ATOM 1605 C C . THR A 1 199 ? 13.050 24.754 -11.618 1.00 34.91 199 THR A C 1
ATOM 1607 O O . THR A 1 199 ? 13.810 24.839 -10.649 1.00 34.91 199 THR A O 1
ATOM 1610 N N . LYS A 1 200 ? 13.449 24.780 -12.894 1.00 37.28 200 LYS A N 1
ATOM 1611 C CA . LYS A 1 200 ? 14.764 25.253 -13.338 1.00 37.28 200 LYS A CA 1
ATOM 1612 C C . LYS A 1 200 ? 14.916 26.739 -13.045 1.00 37.28 200 LYS A C 1
ATOM 1614 O O . LYS A 1 200 ? 13.875 27.430 -13.076 1.00 37.28 200 LYS A O 1
#

InterPro domains:
  IPR005636 DTW [PF03942] (1-187)
  IPR005636 DTW [SM01144] (1-199)
  IPR051521 tRNA-uridine aminocarboxypropyltransferase 1/YIPF3 [PTHR15627] (1-187)